Protein AF-A0AAV2MRA2-F1 (afdb_monomer_lite)

Foldseek 3Di:
DPPPPDDDPVVVVVVVVLVVLLVVLVVLLVVLVVVLVVLPDDDDDDPDDPVVSVVVSVVSNVVSVVSNVVSVVSVVVSVVVVVVCVVPVCVVVVVVVVVVVVVVVVVVVVVVVVVVVVVVVVVVVVVVVVVVCLVVVVVPDPPDDRVVVVVVDPDDPPDPDDDDDDDDDDDDDDDDDDDDDDDDDDDDDDDDDDDD

Organism: Knipowitschia caucasica (NCBI:txid637954)

InterPro domains:
  IPR009332 Mediator of RNA polymerase II transcription subunit 22 [PF06179] (20-124)
  IPR009332 Mediator of RNA polymerase II transcription subunit 22 [PTHR12434] (2-139)

Radius of gyration: 45.06 Å; chains: 1; bounding box: 67×56×132 Å

Secondary structure (DSSP, 8-state):
--------HHHHHHHHHHHHHHHHHHHHHHHHHHHHHHHTS--S--SS-HHHHHHHHHHHHHHHHHHHHHHHHHHHHHHHHHHHHHHHHSHHHHHHHHHHHHHHHHHHHHHHHHHHHHHHHHHHHHHHHHHHHHHHHGGG-TTS--HHHHTT--------------------------------------------

Structure (mmCIF, N/CA/C/O backbone):
data_AF-A0AAV2MRA2-F1
#
_entry.id   AF-A0AAV2MRA2-F1
#
loop_
_atom_site.group_PDB
_atom_site.id
_atom_site.type_symbol
_atom_site.label_atom_id
_atom_site.label_alt_id
_atom_site.label_comp_id
_atom_site.label_asym_id
_atom_site.label_entity_id
_atom_site.label_seq_id
_atom_site.pdbx_PDB_ins_code
_atom_site.Cartn_x
_atom_site.Cartn_y
_atom_site.Cartn_z
_atom_site.occupancy
_atom_site.B_iso_or_equiv
_atom_site.auth_seq_id
_atom_site.auth_comp_id
_atom_site.auth_asym_id
_atom_site.auth_atom_id
_atom_site.pdbx_PDB_model_num
ATOM 1 N N . MET A 1 1 ? 16.643 -18.402 -11.806 1.00 33.22 1 MET A N 1
ATOM 2 C CA . MET A 1 1 ? 16.754 -18.106 -10.362 1.00 33.22 1 MET A CA 1
ATOM 3 C C . MET A 1 1 ? 16.001 -16.812 -10.115 1.00 33.22 1 MET A C 1
ATOM 5 O O . MET A 1 1 ? 16.348 -15.814 -10.730 1.00 33.22 1 MET A O 1
ATOM 9 N N . ALA A 1 2 ? 14.920 -16.838 -9.337 1.00 35.00 2 ALA A N 1
ATOM 10 C CA . ALA A 1 2 ? 14.186 -15.621 -9.007 1.00 35.00 2 ALA A CA 1
ATOM 11 C C . ALA A 1 2 ? 15.052 -14.796 -8.048 1.00 35.00 2 ALA A C 1
ATOM 13 O O . ALA A 1 2 ? 15.276 -15.225 -6.918 1.00 35.00 2 ALA A O 1
ATOM 14 N N . SER A 1 3 ? 15.588 -13.660 -8.504 1.00 39.72 3 SER A N 1
ATOM 15 C CA . SER A 1 3 ? 16.261 -12.716 -7.613 1.00 39.72 3 SER A CA 1
ATOM 16 C C . SER A 1 3 ? 15.269 -12.298 -6.538 1.00 39.72 3 SER A C 1
ATOM 18 O O . SER A 1 3 ? 14.287 -11.612 -6.823 1.00 39.72 3 SER A O 1
ATOM 20 N N . GLN A 1 4 ? 15.510 -12.749 -5.309 1.00 40.34 4 GLN A N 1
ATOM 21 C CA . GLN A 1 4 ? 14.777 -12.313 -4.136 1.00 40.34 4 GLN A CA 1
ATOM 22 C C . GLN A 1 4 ? 15.066 -10.820 -3.979 1.00 40.34 4 GLN A C 1
ATOM 24 O O . GLN A 1 4 ? 16.144 -10.419 -3.544 1.00 40.34 4 GLN A O 1
ATOM 29 N N . ARG A 1 5 ? 14.142 -9.984 -4.463 1.00 59.34 5 ARG A N 1
ATOM 30 C CA . ARG A 1 5 ? 14.284 -8.530 -4.406 1.00 59.34 5 ARG A CA 1
ATOM 31 C C . ARG A 1 5 ? 14.203 -8.119 -2.942 1.00 59.34 5 ARG A C 1
ATOM 33 O O . ARG A 1 5 ? 13.125 -8.121 -2.355 1.00 59.34 5 ARG A O 1
ATOM 40 N N . VAL A 1 6 ? 15.352 -7.791 -2.360 1.00 55.06 6 VAL A N 1
ATOM 41 C CA . VAL A 1 6 ? 15.429 -7.174 -1.037 1.00 55.06 6 VAL A CA 1
ATOM 42 C C . VAL A 1 6 ? 14.738 -5.816 -1.140 1.00 55.06 6 VAL A C 1
ATOM 44 O O . VAL A 1 6 ? 15.172 -4.939 -1.888 1.00 55.06 6 VAL A O 1
ATOM 47 N N . LEU A 1 7 ? 13.607 -5.669 -0.453 1.00 61.00 7 LEU A N 1
ATOM 48 C CA . LEU A 1 7 ? 12.904 -4.396 -0.369 1.00 61.00 7 LEU A CA 1
ATOM 49 C C . LEU A 1 7 ? 13.796 -3.393 0.381 1.00 61.00 7 LEU A C 1
ATOM 51 O O . LEU A 1 7 ? 14.400 -3.757 1.388 1.00 61.00 7 LEU A O 1
ATOM 55 N N . PRO A 1 8 ? 13.871 -2.126 -0.061 1.00 70.00 8 PRO A N 1
ATOM 56 C CA . PRO A 1 8 ? 14.516 -1.073 0.713 1.00 70.00 8 PRO A CA 1
ATOM 57 C C . PRO A 1 8 ? 13.993 -1.062 2.157 1.00 70.00 8 PRO A C 1
ATOM 59 O O . PRO A 1 8 ? 12.783 -1.143 2.372 1.00 70.00 8 PRO A O 1
ATOM 62 N N . GLN A 1 9 ? 14.885 -0.918 3.139 1.00 66.31 9 GLN A N 1
ATOM 63 C CA . GLN A 1 9 ? 14.574 -1.001 4.576 1.00 66.31 9 GLN A CA 1
ATOM 64 C C . GLN A 1 9 ? 13.425 -0.069 5.018 1.00 66.31 9 GLN A C 1
ATOM 66 O O . GLN A 1 9 ? 12.643 -0.398 5.913 1.00 66.31 9 GLN A O 1
ATOM 71 N N . SER A 1 10 ? 13.264 1.078 4.350 1.00 78.19 10 SER A N 1
ATOM 72 C CA . SER A 1 10 ? 12.142 2.000 4.564 1.00 78.19 10 SER A CA 1
ATOM 73 C C . SER A 1 10 ? 10.787 1.398 4.175 1.00 78.19 10 SER A C 1
ATOM 75 O O . SER A 1 10 ? 9.800 1.604 4.880 1.00 78.19 10 SER A O 1
ATOM 77 N N . LYS A 1 11 ? 10.731 0.606 3.096 1.00 81.62 11 LYS A N 1
ATOM 78 C CA . LYS A 1 11 ? 9.520 -0.100 2.654 1.00 81.62 11 LYS A CA 1
ATOM 79 C C . LYS A 1 11 ? 9.168 -1.242 3.600 1.00 81.62 11 LYS A C 1
ATOM 81 O O . LYS A 1 11 ? 7.999 -1.433 3.912 1.00 81.62 11 LYS A O 1
ATOM 86 N N . GLU A 1 12 ? 10.163 -1.976 4.086 1.00 84.88 12 GLU A N 1
ATOM 87 C CA . GLU A 1 12 ? 9.934 -3.046 5.060 1.00 84.88 12 GLU A CA 1
ATOM 88 C C . GLU A 1 12 ? 9.387 -2.492 6.382 1.00 84.88 12 GLU A C 1
ATOM 90 O O . GLU A 1 12 ? 8.379 -2.976 6.895 1.00 84.88 12 GLU A O 1
ATOM 95 N N . THR A 1 13 ? 9.971 -1.396 6.871 1.00 88.31 13 THR A N 1
ATOM 96 C CA . THR A 1 13 ? 9.476 -0.679 8.055 1.00 88.31 13 THR A CA 1
ATOM 97 C C . THR A 1 13 ? 8.045 -0.170 7.852 1.00 88.31 13 THR A C 1
ATOM 99 O O . THR A 1 13 ? 7.216 -0.255 8.759 1.00 88.31 13 THR A O 1
ATOM 102 N N . LEU A 1 14 ? 7.710 0.331 6.658 1.00 89.94 14 LEU A N 1
ATOM 103 C CA . LEU A 1 14 ? 6.348 0.761 6.326 1.00 89.94 14 LEU A CA 1
ATOM 104 C C . LEU A 1 14 ? 5.349 -0.405 6.407 1.00 89.94 14 LEU A C 1
ATOM 106 O O . LEU A 1 14 ? 4.305 -0.280 7.047 1.00 89.94 14 LEU A O 1
ATOM 110 N N . LEU A 1 15 ? 5.694 -1.559 5.830 1.00 90.88 15 LEU A N 1
ATOM 111 C CA . LEU A 1 15 ? 4.856 -2.760 5.875 1.00 90.88 15 LEU A CA 1
ATOM 112 C C . LEU A 1 15 ? 4.684 -3.295 7.303 1.00 90.88 15 LEU A C 1
ATOM 114 O O . LEU A 1 15 ? 3.588 -3.718 7.675 1.00 90.88 15 LEU A O 1
ATOM 118 N N . GLN A 1 16 ? 5.730 -3.232 8.129 1.00 93.56 16 GLN A N 1
ATOM 119 C CA . GLN A 1 16 ? 5.631 -3.574 9.549 1.00 93.56 16 GLN A CA 1
ATOM 120 C C . GLN A 1 16 ? 4.666 -2.640 10.291 1.00 93.56 16 GLN A C 1
ATOM 122 O O . GLN A 1 16 ? 3.840 -3.115 11.072 1.00 93.56 16 GLN A O 1
ATOM 127 N N . ASN A 1 17 ? 4.704 -1.334 10.009 1.00 94.81 17 ASN A N 1
ATOM 128 C CA . ASN A 1 17 ? 3.763 -0.371 10.587 1.00 94.81 17 ASN A CA 1
ATOM 129 C C . ASN A 1 17 ? 2.317 -0.634 10.150 1.00 94.81 17 ASN A C 1
ATOM 131 O O . ASN A 1 17 ? 1.415 -0.583 10.984 1.00 94.81 17 ASN A O 1
ATOM 135 N N . TYR A 1 18 ? 2.086 -0.976 8.880 1.00 96.44 18 TYR A N 1
ATOM 136 C CA . TYR A 1 18 ? 0.765 -1.393 8.394 1.00 96.44 18 TYR A CA 1
ATOM 137 C C . TYR A 1 18 ? 0.250 -2.632 9.125 1.00 96.44 18 TYR A C 1
ATOM 139 O O . TYR A 1 18 ? -0.899 -2.662 9.561 1.00 96.44 18 TYR A O 1
ATOM 147 N N . ASN A 1 19 ? 1.110 -3.633 9.319 1.00 96.69 19 ASN A N 1
ATOM 148 C CA . ASN A 1 19 ? 0.752 -4.859 10.026 1.00 96.69 19 ASN A CA 1
ATOM 149 C C . ASN A 1 19 ? 0.438 -4.597 11.506 1.00 96.69 19 ASN A C 1
ATOM 151 O O . ASN A 1 19 ? -0.520 -5.145 12.048 1.00 96.69 19 ASN A O 1
ATOM 155 N N . LYS A 1 20 ? 1.230 -3.734 12.150 1.00 97.69 20 LYS A N 1
ATOM 156 C CA . LYS A 1 20 ? 0.994 -3.297 13.525 1.00 97.69 20 LYS A CA 1
ATOM 157 C C . LYS A 1 20 ? -0.353 -2.583 13.649 1.00 97.69 20 LYS A C 1
ATOM 159 O O . LYS A 1 20 ? -1.183 -3.009 14.440 1.00 97.69 20 LYS A O 1
ATOM 164 N N . ARG A 1 21 ? -0.600 -1.572 12.813 1.00 97.69 21 ARG A N 1
ATOM 165 C CA . ARG A 1 21 ? -1.853 -0.803 12.798 1.00 97.69 21 ARG A CA 1
ATOM 166 C C . ARG A 1 21 ? -3.078 -1.691 12.579 1.00 97.69 21 ARG A C 1
ATOM 168 O O . ARG A 1 21 ? -4.043 -1.567 13.318 1.00 97.69 21 ARG A O 1
ATOM 175 N N . LEU A 1 22 ? -3.008 -2.638 11.639 1.00 98.50 22 LEU A N 1
ATOM 176 C CA . LEU A 1 22 ? -4.065 -3.631 11.417 1.00 98.50 22 LEU A CA 1
ATOM 177 C C . LEU A 1 22 ? -4.405 -4.405 12.698 1.00 98.50 22 LEU A C 1
ATOM 179 O O . LEU A 1 22 ? -5.574 -4.546 13.049 1.00 98.50 22 LEU A O 1
ATOM 183 N N . LYS A 1 23 ? -3.381 -4.921 13.387 1.00 98.44 23 LYS A N 1
ATOM 184 C CA . LYS A 1 23 ? -3.557 -5.696 14.622 1.00 98.44 23 LYS A CA 1
ATOM 185 C C . LYS A 1 23 ? -4.131 -4.841 15.745 1.00 98.44 23 LYS A C 1
ATOM 187 O O . LYS A 1 23 ? -5.046 -5.294 16.427 1.00 98.44 23 LYS A O 1
ATOM 192 N N . ASP A 1 24 ? -3.613 -3.628 15.909 1.00 98.50 24 ASP A N 1
ATOM 193 C CA . ASP A 1 24 ? -4.044 -2.696 16.948 1.00 98.50 24 ASP A CA 1
ATOM 194 C C . ASP A 1 24 ? -5.511 -2.280 16.741 1.00 98.50 24 ASP A C 1
ATOM 196 O O . ASP A 1 24 ? -6.304 -2.344 17.681 1.00 98.50 24 ASP A O 1
ATOM 200 N N . ASP A 1 25 ? -5.907 -1.946 15.507 1.00 98.56 25 ASP A N 1
ATOM 201 C CA . ASP A 1 25 ? -7.280 -1.545 15.179 1.00 98.56 25 ASP A CA 1
ATOM 202 C C . ASP A 1 25 ? -8.273 -2.713 15.330 1.00 98.56 25 ASP A C 1
ATOM 204 O O . ASP A 1 25 ? -9.331 -2.542 15.935 1.00 98.56 25 ASP A O 1
ATOM 208 N N . ILE 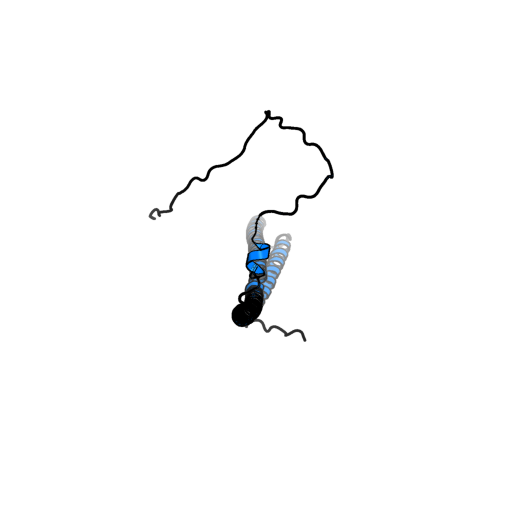A 1 26 ? -7.932 -3.925 14.864 1.00 98.56 26 ILE A N 1
ATOM 209 C CA . ILE A 1 26 ? -8.784 -5.119 15.048 1.00 98.56 26 ILE A CA 1
ATOM 210 C C . ILE A 1 26 ? -8.955 -5.444 16.533 1.00 98.56 26 ILE A C 1
ATOM 212 O O . ILE A 1 26 ? -10.070 -5.711 16.986 1.00 98.56 26 ILE A O 1
ATOM 216 N N . LYS A 1 27 ? -7.859 -5.415 17.301 1.00 98.56 27 LYS A N 1
ATOM 217 C CA . LYS A 1 27 ? -7.905 -5.645 18.746 1.00 98.56 27 LYS A CA 1
ATOM 218 C C . LYS A 1 27 ? -8.780 -4.597 19.428 1.00 98.56 27 LYS A C 1
ATOM 220 O O . LYS A 1 27 ? -9.625 -4.959 20.237 1.00 98.56 27 LYS A O 1
ATOM 225 N N . SER A 1 28 ? -8.640 -3.324 19.056 1.00 98.50 28 SER A N 1
ATOM 226 C CA . SER A 1 28 ? -9.468 -2.243 19.591 1.00 98.50 28 SER A CA 1
ATOM 227 C C . SER A 1 28 ? -10.957 -2.472 19.323 1.00 98.50 28 SER A C 1
ATOM 229 O O . SER A 1 28 ? -11.767 -2.299 20.232 1.00 98.50 28 SER A O 1
ATOM 231 N N . ILE A 1 29 ? -11.329 -2.913 18.117 1.00 98.75 29 ILE A N 1
ATOM 232 C CA . ILE A 1 29 ? -12.725 -3.238 17.784 1.00 98.75 29 ILE A CA 1
ATOM 233 C C . ILE A 1 29 ? -13.245 -4.369 18.677 1.00 98.75 29 ILE A C 1
ATOM 235 O O . ILE A 1 29 ? -14.318 -4.238 19.267 1.00 98.75 29 ILE A O 1
ATOM 239 N N . LEU A 1 30 ? -12.481 -5.457 18.804 1.00 98.62 30 LEU A N 1
ATOM 240 C CA . LEU A 1 30 ? -12.875 -6.621 19.598 1.00 98.62 30 LEU A CA 1
ATOM 241 C C . LEU A 1 30 ? -13.005 -6.285 21.087 1.00 98.62 30 LEU A C 1
ATOM 243 O O . LEU A 1 30 ? -14.000 -6.659 21.708 1.00 98.62 30 LEU A O 1
ATOM 247 N N . ASP A 1 31 ? -12.034 -5.566 21.648 1.00 98.56 31 ASP A N 1
ATOM 248 C CA . ASP A 1 31 ? -12.019 -5.195 23.062 1.00 98.56 31 ASP A CA 1
ATOM 249 C C . ASP A 1 31 ? -13.196 -4.254 23.379 1.00 98.56 31 ASP A C 1
ATOM 251 O O . ASP A 1 31 ? -13.955 -4.511 24.312 1.00 98.56 31 ASP A O 1
ATOM 255 N N . ASN A 1 32 ? -13.431 -3.215 22.565 1.00 98.50 32 ASN A N 1
ATOM 256 C CA . ASN A 1 32 ? -14.566 -2.306 22.772 1.00 98.50 32 ASN A CA 1
ATOM 257 C C . ASN A 1 32 ? -15.915 -3.020 22.616 1.00 98.50 32 ASN A C 1
ATOM 259 O O . ASN A 1 32 ? -16.817 -2.779 23.416 1.00 98.50 32 ASN A O 1
ATOM 263 N N . PHE A 1 33 ? -16.058 -3.912 21.631 1.00 98.56 33 PHE A N 1
ATOM 264 C CA . PHE A 1 33 ? -17.293 -4.675 21.446 1.00 98.56 33 PHE A CA 1
ATOM 265 C C . PHE A 1 33 ? -17.558 -5.620 22.621 1.00 98.56 33 PHE A C 1
ATOM 267 O O . PHE A 1 33 ? -18.664 -5.652 23.152 1.00 98.56 33 PHE A O 1
ATOM 274 N N . THR A 1 34 ? -16.530 -6.342 23.071 1.00 98.00 34 THR A N 1
ATOM 275 C CA . THR A 1 34 ? -16.617 -7.241 24.232 1.00 98.00 34 THR A CA 1
ATOM 276 C C . THR A 1 34 ? -17.110 -6.497 25.463 1.00 98.00 34 THR A C 1
ATOM 278 O O . THR A 1 34 ? -17.938 -6.999 26.219 1.00 98.00 34 THR A O 1
ATOM 281 N N . GLU A 1 35 ? -16.619 -5.283 25.662 1.00 97.06 35 GLU A N 1
ATOM 282 C CA . GLU A 1 35 ? -16.996 -4.483 26.809 1.00 97.06 35 GLU A CA 1
ATOM 283 C C . GLU A 1 35 ? -18.405 -3.894 26.693 1.00 97.06 35 GLU A C 1
ATOM 285 O O . GLU A 1 35 ? -19.113 -3.895 27.690 1.00 97.06 35 GLU A O 1
ATOM 290 N N . ILE A 1 36 ? -18.873 -3.508 25.497 1.00 96.94 36 ILE A N 1
ATOM 291 C CA . ILE A 1 36 ? -20.290 -3.140 25.289 1.00 96.94 36 ILE A CA 1
ATOM 292 C C . ILE A 1 36 ? -21.212 -4.278 25.746 1.00 96.94 36 ILE A C 1
ATOM 294 O O . ILE A 1 36 ? -22.206 -4.036 26.428 1.00 96.94 36 ILE A O 1
ATOM 298 N N . ILE A 1 37 ? -20.869 -5.528 25.415 1.00 96.06 37 ILE A N 1
ATOM 299 C CA . ILE A 1 37 ? -21.642 -6.701 25.847 1.00 96.06 37 ILE A CA 1
ATOM 300 C C . ILE A 1 37 ? -21.607 -6.870 27.372 1.00 96.06 37 ILE A C 1
ATOM 302 O O . ILE A 1 37 ? -22.626 -7.225 27.964 1.00 96.06 37 ILE A O 1
ATOM 306 N N . LYS A 1 38 ? -20.467 -6.598 28.020 1.00 93.38 38 LYS A N 1
ATOM 307 C CA . LYS A 1 38 ? -20.361 -6.636 29.487 1.00 93.38 38 LYS A CA 1
ATOM 308 C C . LYS A 1 38 ? -21.225 -5.560 30.140 1.00 93.38 38 LYS A C 1
ATOM 310 O O . LYS A 1 38 ? -21.984 -5.895 31.038 1.00 93.38 38 LYS A O 1
ATOM 315 N N . THR A 1 39 ? -21.162 -4.317 29.666 1.00 91.06 39 THR A N 1
ATOM 316 C CA . THR A 1 39 ? -21.961 -3.198 30.194 1.00 91.06 39 THR A CA 1
ATOM 317 C C . THR A 1 39 ? -23.461 -3.410 29.960 1.00 91.06 39 THR A C 1
ATOM 319 O O . THR A 1 39 ? -24.284 -2.971 30.750 1.00 91.06 39 THR A O 1
ATOM 322 N N . ALA A 1 40 ? -23.854 -4.128 28.902 1.00 89.88 40 ALA A N 1
ATOM 323 C CA . ALA A 1 40 ? -25.261 -4.453 28.646 1.00 89.88 40 ALA A CA 1
ATOM 324 C C . ALA A 1 40 ? -25.843 -5.485 29.628 1.00 89.88 40 ALA A C 1
ATOM 326 O O . ALA A 1 40 ? -27.062 -5.671 29.689 1.00 89.88 40 ALA A O 1
ATOM 327 N N . LYS A 1 41 ? -24.991 -6.185 30.384 1.00 88.00 41 LYS A N 1
ATOM 328 C CA . LYS A 1 41 ? -25.421 -7.176 31.360 1.00 88.00 41 LYS A CA 1
ATOM 329 C C . LYS A 1 41 ? -25.911 -6.468 32.622 1.00 88.00 41 LYS A C 1
ATOM 331 O O . LYS A 1 41 ? -25.170 -5.765 33.293 1.00 88.00 41 LYS A O 1
ATOM 336 N N . ILE A 1 42 ? -27.171 -6.707 32.964 1.00 77.44 42 ILE A N 1
ATOM 337 C CA . ILE A 1 42 ? -27.787 -6.142 34.162 1.00 77.44 42 ILE A CA 1
ATOM 338 C C . ILE A 1 42 ? -27.306 -6.923 35.388 1.00 77.44 42 ILE A C 1
ATOM 340 O O . ILE A 1 42 ? -27.663 -8.090 35.554 1.00 77.44 42 ILE A O 1
ATOM 344 N N . GLU A 1 43 ? -26.534 -6.276 36.257 1.00 76.88 43 GLU A N 1
ATOM 345 C CA . GLU A 1 43 ? -26.153 -6.821 37.564 1.00 76.88 43 GLU A CA 1
ATOM 346 C C . GLU A 1 43 ? -27.041 -6.240 38.676 1.00 76.88 43 GLU A C 1
ATOM 348 O O . GLU A 1 43 ? -27.558 -5.124 38.576 1.00 76.88 43 GLU A O 1
ATOM 353 N N . GLU A 1 44 ? -27.317 -7.050 39.701 1.00 66.62 44 GLU A N 1
ATOM 354 C CA . GLU A 1 44 ? -28.337 -6.744 40.714 1.00 66.62 44 GLU A CA 1
ATOM 355 C C . GLU A 1 44 ? -27.780 -5.949 41.905 1.00 66.62 44 GLU A C 1
ATOM 357 O O . GLU A 1 44 ? -28.540 -5.274 42.595 1.00 66.62 44 GLU A O 1
ATOM 362 N N . GLU A 1 45 ? -26.455 -5.947 42.086 1.00 66.00 45 GLU A N 1
ATOM 363 C CA . GLU A 1 45 ? -25.775 -5.298 43.205 1.00 66.00 45 GLU A CA 1
ATOM 364 C C . GLU A 1 45 ? -24.703 -4.324 42.700 1.00 66.00 45 GLU A C 1
ATOM 366 O O . GLU A 1 45 ? -23.605 -4.713 42.306 1.00 66.00 45 GLU A O 1
ATOM 371 N N . THR A 1 46 ? -25.037 -3.032 42.695 1.00 79.62 46 THR A N 1
ATOM 372 C CA . THR A 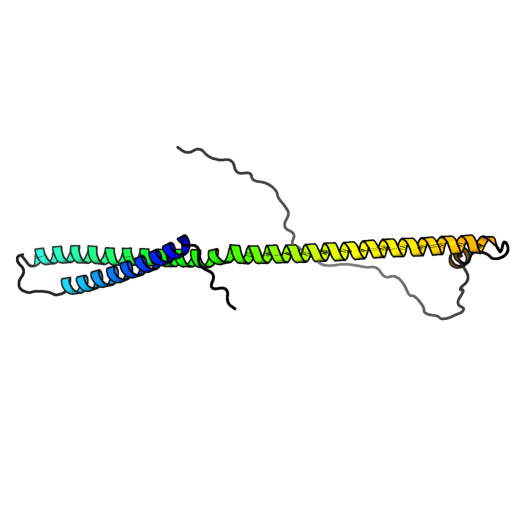1 46 ? -24.107 -1.940 42.381 1.00 79.62 46 THR A CA 1
ATOM 373 C C . THR A 1 46 ? -24.055 -0.942 43.536 1.00 79.62 46 THR A C 1
ATOM 375 O O . THR A 1 46 ? -24.990 -0.818 44.325 1.00 79.62 46 THR A O 1
ATOM 378 N N . GLN A 1 47 ? -22.943 -0.210 43.659 1.00 82.38 47 GLN A N 1
ATOM 379 C CA . GLN A 1 47 ? -22.751 0.776 44.736 1.00 82.38 47 GLN A CA 1
ATOM 380 C C . GLN A 1 47 ? -23.625 2.037 44.582 1.00 82.38 47 GLN A C 1
ATOM 382 O O . GLN A 1 47 ? -23.645 2.885 45.474 1.00 82.38 47 GLN A O 1
ATOM 387 N N . VAL A 1 48 ? -24.325 2.186 43.453 1.00 88.00 48 VAL A N 1
ATOM 388 C CA . VAL A 1 48 ? -25.110 3.373 43.091 1.00 88.00 48 VAL A CA 1
ATOM 389 C C . VAL A 1 48 ? -26.546 3.004 42.735 1.00 88.00 48 VAL A C 1
ATOM 391 O O . VAL A 1 48 ? -26.870 1.853 42.457 1.00 88.00 48 VAL A O 1
ATOM 394 N N . SER A 1 49 ? -27.431 4.004 42.718 1.00 90.75 49 SER A N 1
ATOM 395 C CA . SER A 1 49 ? -28.823 3.789 42.318 1.00 90.75 49 SER A CA 1
ATOM 396 C C . SER A 1 49 ? -28.935 3.327 40.857 1.00 90.75 49 SER A C 1
ATOM 398 O O . SER A 1 49 ? -28.153 3.744 40.001 1.00 90.75 49 SER A O 1
ATOM 400 N N . ARG A 1 50 ? -29.958 2.517 40.554 1.00 88.00 50 ARG A N 1
ATOM 401 C CA . ARG A 1 50 ? -30.258 2.019 39.197 1.00 88.00 50 ARG A CA 1
ATOM 402 C C . ARG A 1 50 ? -30.290 3.121 38.119 1.00 88.00 50 ARG A C 1
ATOM 404 O O . ARG A 1 50 ? -29.651 2.917 37.090 1.00 88.00 50 ARG A O 1
ATOM 411 N N . PRO A 1 51 ? -30.967 4.273 38.316 1.00 90.94 51 PRO A N 1
ATOM 412 C CA . PRO A 1 51 ? -30.945 5.358 37.331 1.00 90.94 51 PRO A CA 1
ATOM 413 C C . PRO A 1 51 ? -29.542 5.919 37.078 1.00 90.94 51 PRO A C 1
ATOM 415 O O . PRO A 1 51 ? -29.188 6.192 35.937 1.00 90.94 51 PRO A O 1
ATOM 418 N N . THR A 1 52 ? -28.729 6.061 38.129 1.00 92.25 52 THR A N 1
ATOM 419 C CA . THR A 1 52 ? -27.349 6.553 38.007 1.00 92.25 52 THR A CA 1
ATOM 420 C C . THR A 1 52 ? -26.470 5.567 37.242 1.00 92.25 52 THR A C 1
ATOM 422 O O . THR A 1 52 ? -25.705 5.988 36.379 1.00 92.25 52 THR A O 1
ATOM 425 N N . GLN A 1 53 ? -26.608 4.267 37.523 1.00 91.25 53 GLN A N 1
ATOM 426 C CA . GLN A 1 53 ? -25.876 3.223 36.806 1.00 91.25 53 GLN A CA 1
ATOM 427 C C . GLN A 1 53 ? -26.232 3.220 35.315 1.00 91.25 53 GLN A C 1
ATOM 429 O O . GLN A 1 53 ? -25.341 3.235 34.477 1.00 91.25 53 GLN A O 1
ATOM 434 N N . ALA A 1 54 ? -27.527 3.284 34.984 1.00 89.69 54 ALA A N 1
ATOM 435 C CA . ALA A 1 54 ? -27.988 3.268 33.596 1.00 89.69 54 ALA A CA 1
ATOM 436 C C . ALA A 1 54 ? -27.428 4.439 32.771 1.00 89.69 54 ALA A C 1
ATOM 438 O O . ALA A 1 54 ? -27.077 4.269 31.605 1.00 89.69 54 ALA A O 1
ATOM 439 N N . GLU A 1 55 ? -27.317 5.620 33.379 1.00 94.00 55 GLU A N 1
ATOM 440 C CA . GLU A 1 55 ? -26.737 6.795 32.730 1.00 94.00 55 GLU A CA 1
ATOM 441 C C . GLU A 1 55 ? -25.222 6.627 32.499 1.00 94.00 55 GLU A C 1
ATOM 443 O O . GLU A 1 55 ? -24.715 6.940 31.420 1.00 94.00 55 GLU A O 1
ATOM 448 N N . GLN A 1 56 ? -24.492 6.083 33.481 1.00 92.81 56 GLN A N 1
ATOM 449 C CA . GLN A 1 56 ? -23.066 5.768 33.338 1.00 92.81 56 GLN A CA 1
ATOM 450 C C . GLN A 1 56 ? -22.826 4.743 32.221 1.00 92.81 56 GLN A C 1
ATOM 452 O O . GLN A 1 56 ? -21.990 4.972 31.344 1.00 92.81 56 GLN A O 1
ATOM 457 N N . ASP A 1 57 ? -23.594 3.654 32.228 1.00 92.88 57 ASP A N 1
ATOM 458 C CA . ASP A 1 57 ? -23.534 2.584 31.234 1.00 92.88 57 ASP A CA 1
ATOM 459 C C . ASP A 1 57 ? -23.812 3.127 29.825 1.00 92.88 57 ASP A C 1
ATOM 461 O O . ASP A 1 57 ? -23.116 2.781 28.868 1.00 92.88 57 ASP A O 1
ATOM 465 N N . HIS A 1 58 ? -24.782 4.038 29.695 1.00 94.25 58 HIS A N 1
ATOM 466 C CA . HIS A 1 58 ? -25.109 4.699 28.435 1.00 94.25 58 HIS A CA 1
ATOM 467 C C . HIS A 1 58 ? -23.923 5.503 27.881 1.00 94.25 58 HIS A C 1
ATOM 469 O O . HIS A 1 58 ? -23.560 5.333 26.712 1.00 94.25 58 HIS A O 1
ATOM 475 N N . TYR A 1 59 ? -23.273 6.342 28.697 1.00 96.69 59 TYR A N 1
ATOM 476 C CA . TYR A 1 59 ? -22.091 7.091 28.250 1.00 96.69 59 TYR A CA 1
ATOM 477 C C . TYR A 1 59 ? -20.920 6.174 27.900 1.00 96.69 59 TYR A C 1
ATOM 479 O O . TYR A 1 59 ? -20.237 6.398 26.898 1.00 96.69 59 TYR A O 1
ATOM 487 N N . GLU A 1 60 ? -20.698 5.128 28.690 1.00 95.94 60 GLU A N 1
ATOM 488 C CA . GLU A 1 60 ? -19.638 4.162 28.436 1.00 95.94 60 GLU A CA 1
ATOM 489 C C . GLU A 1 60 ? -19.850 3.426 27.103 1.00 95.94 60 GLU A C 1
ATOM 491 O O . GLU A 1 60 ? -18.929 3.354 26.282 1.00 95.94 60 GLU A O 1
ATOM 496 N N . MET A 1 61 ? -21.070 2.949 26.836 1.00 97.62 61 MET A N 1
ATOM 497 C CA . MET A 1 61 ? -21.420 2.311 25.564 1.00 97.62 61 MET A CA 1
ATOM 498 C C . MET A 1 61 ? -21.200 3.245 24.371 1.00 97.62 61 MET A C 1
ATOM 500 O O . MET A 1 61 ? -20.646 2.810 23.359 1.00 97.62 61 MET A O 1
ATOM 504 N N . HIS A 1 62 ? -21.568 4.527 24.484 1.00 97.88 62 HIS A N 1
ATOM 505 C CA . HIS A 1 62 ? -21.343 5.516 23.420 1.00 97.88 62 HIS A CA 1
ATOM 506 C C . HIS A 1 62 ? -19.862 5.715 23.110 1.00 97.88 62 HIS A C 1
ATOM 508 O O . HIS A 1 62 ? -19.467 5.692 21.943 1.00 97.88 62 HIS A O 1
ATOM 514 N N . VAL A 1 63 ? -19.022 5.864 24.137 1.00 98.38 63 VAL A N 1
ATOM 515 C CA . VAL A 1 63 ? -17.569 6.014 23.949 1.00 98.38 63 VAL A CA 1
ATOM 516 C C . VAL A 1 63 ? -16.978 4.770 23.284 1.00 98.38 63 VAL A C 1
ATOM 518 O O . VAL A 1 63 ? -16.182 4.881 22.348 1.00 98.38 63 VAL A O 1
ATOM 521 N N . ARG A 1 64 ? -17.393 3.575 23.716 1.00 98.19 64 ARG A N 1
ATOM 522 C CA . ARG A 1 64 ? -16.933 2.307 23.130 1.00 98.19 64 ARG A CA 1
ATOM 523 C C . ARG A 1 64 ? -17.367 2.167 21.670 1.00 98.19 64 ARG A C 1
ATOM 525 O O . ARG A 1 64 ? -16.546 1.797 20.831 1.00 98.19 64 ARG A O 1
ATOM 532 N N . ALA A 1 65 ? -18.606 2.528 21.338 1.00 98.50 65 ALA A N 1
ATOM 533 C CA . ALA A 1 65 ? -19.096 2.535 19.960 1.00 98.50 65 ALA A CA 1
ATOM 534 C C . ALA A 1 65 ? -18.309 3.519 19.076 1.00 98.50 65 ALA A C 1
ATOM 536 O O . ALA A 1 65 ? -17.884 3.159 17.976 1.00 98.50 65 ALA A O 1
ATOM 537 N N . ALA A 1 66 ? -18.029 4.727 19.573 1.00 98.56 66 ALA A N 1
ATOM 538 C CA . ALA A 1 66 ? -17.215 5.710 18.859 1.00 98.56 66 ALA A CA 1
ATOM 539 C C . ALA A 1 66 ? -15.785 5.201 18.593 1.00 98.56 66 ALA A C 1
ATOM 541 O O . ALA A 1 66 ? -15.252 5.385 17.496 1.00 98.56 66 ALA A O 1
ATOM 542 N N . ASN A 1 67 ? -15.174 4.503 19.555 1.00 98.56 67 ASN A N 1
ATOM 543 C CA . ASN A 1 67 ? -13.852 3.896 19.375 1.00 98.56 67 ASN A CA 1
ATOM 544 C C . ASN A 1 67 ? -13.843 2.811 18.287 1.00 98.56 67 ASN A C 1
ATOM 546 O O . ASN A 1 67 ? -12.886 2.748 17.513 1.00 98.56 67 ASN A O 1
ATOM 550 N N . ILE A 1 68 ? -14.905 2.000 18.190 1.00 98.69 68 ILE A N 1
ATOM 551 C CA . ILE A 1 68 ? -15.069 1.001 17.119 1.00 98.69 68 ILE A CA 1
ATOM 552 C C . ILE A 1 68 ? -15.116 1.689 15.752 1.00 98.69 68 ILE A C 1
ATOM 554 O O . ILE A 1 68 ? -14.385 1.292 14.843 1.00 98.69 68 ILE A O 1
ATOM 558 N N . VAL A 1 69 ? -15.926 2.744 15.608 1.00 98.69 69 VAL A N 1
ATOM 559 C CA . VAL A 1 69 ? -16.029 3.506 14.350 1.00 98.69 69 VAL A CA 1
ATOM 560 C C . VAL A 1 69 ? -14.675 4.104 13.969 1.00 98.69 69 VAL A C 1
ATOM 562 O O . VAL A 1 69 ? -14.231 3.945 12.833 1.00 98.69 69 VAL A O 1
ATOM 565 N N . ARG A 1 70 ? -13.961 4.702 14.931 1.00 98.50 70 ARG A N 1
ATOM 566 C CA . ARG A 1 70 ? -12.628 5.281 14.709 1.00 98.50 70 ARG A CA 1
ATOM 567 C C . ARG A 1 70 ? -11.610 4.245 14.222 1.00 98.50 70 ARG A C 1
ATOM 569 O O . ARG A 1 70 ? -10.843 4.527 13.301 1.00 98.50 70 ARG A O 1
ATOM 576 N N . ALA A 1 71 ? -11.592 3.057 14.825 1.00 98.69 71 ALA A N 1
ATOM 577 C CA . ALA A 1 71 ? -10.738 1.958 14.377 1.00 98.69 71 ALA A CA 1
ATOM 578 C C . ALA A 1 71 ? -11.132 1.487 12.964 1.00 98.69 71 ALA A C 1
ATOM 580 O O . ALA A 1 71 ? -10.264 1.273 12.120 1.00 98.69 71 ALA A O 1
ATOM 581 N N . GLY A 1 72 ? -12.432 1.419 12.660 1.00 98.56 72 GLY A N 1
ATOM 582 C CA . GLY A 1 72 ? -12.940 1.119 11.318 1.00 98.56 72 GLY A CA 1
ATOM 583 C C . GLY A 1 72 ? -12.464 2.117 10.255 1.00 98.56 72 GLY A C 1
ATOM 584 O O . GLY A 1 72 ? -11.951 1.713 9.211 1.00 98.56 72 GLY A O 1
ATOM 585 N N . GLU A 1 73 ? -12.544 3.418 10.530 1.00 98.38 73 GLU A N 1
ATOM 586 C CA . GLU A 1 73 ? -12.013 4.456 9.636 1.00 98.38 73 GLU A CA 1
ATOM 587 C C . GLU A 1 73 ? -10.496 4.336 9.442 1.00 98.38 73 GLU A C 1
ATOM 589 O O . GLU A 1 73 ? -9.984 4.510 8.329 1.00 98.38 73 GLU A O 1
ATOM 594 N N . SER A 1 74 ? -9.759 4.024 10.514 1.00 98.38 74 SER A N 1
ATOM 595 C CA . SER A 1 74 ? -8.326 3.749 10.425 1.00 98.38 74 SER A CA 1
ATOM 596 C C . SER A 1 74 ? -8.053 2.561 9.498 1.00 98.38 74 SER A C 1
ATOM 598 O O . SER A 1 74 ? -7.195 2.674 8.621 1.00 98.38 74 SER A O 1
ATOM 600 N N . LEU A 1 75 ? -8.819 1.472 9.581 1.00 98.44 75 LEU A N 1
ATOM 601 C CA . LEU A 1 75 ? -8.685 0.343 8.657 1.00 98.44 75 LEU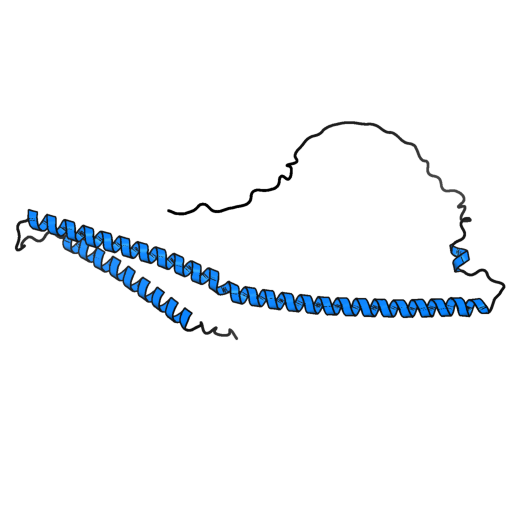 A CA 1
ATOM 602 C C . LEU A 1 75 ? -8.990 0.739 7.203 1.00 98.44 75 LEU A C 1
ATOM 604 O O . LEU A 1 75 ? -8.257 0.340 6.299 1.00 98.44 75 LEU A O 1
ATOM 608 N N . MET A 1 76 ? -10.005 1.573 6.952 1.00 98.12 76 MET A N 1
ATOM 609 C CA . MET A 1 76 ? -10.304 2.059 5.594 1.00 98.12 76 MET A CA 1
ATOM 610 C C . MET A 1 76 ? -9.141 2.867 5.003 1.00 98.12 76 MET A C 1
ATOM 612 O O . MET A 1 76 ? -8.759 2.656 3.849 1.00 98.12 76 MET A O 1
ATOM 616 N N . LYS A 1 77 ? -8.530 3.748 5.804 1.00 97.31 77 LYS A N 1
ATOM 617 C CA . LYS A 1 77 ? -7.321 4.487 5.407 1.00 97.31 77 LYS A CA 1
ATOM 618 C C . LYS A 1 77 ? -6.157 3.533 5.121 1.00 97.31 77 LYS A C 1
ATOM 620 O O . LYS A 1 77 ? -5.507 3.677 4.096 1.00 97.31 77 LYS A O 1
ATOM 625 N N . LEU A 1 78 ? -5.947 2.515 5.961 1.00 97.38 78 LEU A N 1
ATOM 626 C CA . LEU A 1 78 ? -4.902 1.505 5.754 1.00 97.38 78 LEU A CA 1
ATOM 627 C C . LEU A 1 78 ? -5.068 0.757 4.419 1.00 97.38 78 LEU A C 1
ATOM 629 O O . LEU A 1 78 ? -4.090 0.525 3.714 1.00 97.38 78 LEU A O 1
ATOM 633 N N . VAL A 1 79 ? -6.301 0.404 4.044 1.00 96.06 79 VAL A N 1
ATOM 634 C CA . VAL A 1 79 ? -6.590 -0.219 2.742 1.00 96.06 79 VAL A CA 1
ATOM 635 C C . VAL A 1 79 ? -6.237 0.720 1.586 1.00 96.06 79 VAL A C 1
ATOM 637 O O . VAL A 1 79 ? -5.686 0.271 0.580 1.00 96.06 79 VAL A O 1
ATOM 640 N N . SER A 1 80 ? -6.532 2.015 1.714 1.00 94.81 80 SER A N 1
ATOM 641 C CA . SER A 1 80 ? -6.142 3.017 0.715 1.00 94.81 80 SER A CA 1
ATOM 642 C C . SER A 1 80 ? -4.620 3.121 0.583 1.00 94.81 80 SER A C 1
ATOM 644 O O . SER A 1 80 ? -4.099 3.088 -0.533 1.00 94.81 80 SER A O 1
ATOM 646 N N . ASP A 1 81 ? -3.909 3.165 1.711 1.00 91.94 81 ASP A N 1
ATOM 647 C CA . ASP A 1 81 ? -2.445 3.223 1.758 1.00 91.94 81 ASP A CA 1
ATOM 648 C C . ASP A 1 81 ? -1.817 1.991 1.075 1.00 91.94 81 ASP A C 1
ATOM 650 O O . ASP A 1 81 ? -0.889 2.114 0.275 1.00 91.94 81 ASP A O 1
ATOM 654 N N . LEU A 1 82 ? -2.372 0.794 1.309 1.00 92.88 82 LEU A N 1
ATOM 655 C CA . LEU A 1 82 ? -1.941 -0.448 0.656 1.00 92.88 82 LEU A CA 1
ATOM 656 C C . LEU A 1 82 ? -2.160 -0.425 -0.860 1.00 92.88 82 LEU A C 1
ATOM 658 O O . LEU A 1 82 ? -1.281 -0.847 -1.611 1.00 9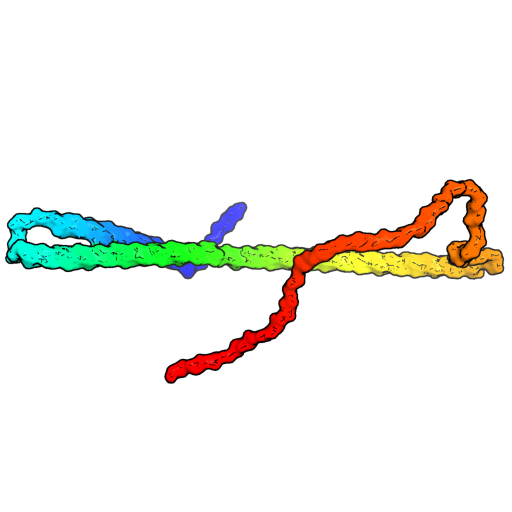2.88 82 LEU A O 1
ATOM 662 N N . LYS A 1 83 ? -3.307 0.081 -1.327 1.00 90.62 83 LYS A N 1
ATOM 663 C CA . LYS A 1 83 ? -3.566 0.242 -2.767 1.00 90.62 83 LYS A CA 1
ATOM 664 C C . LYS A 1 83 ? -2.540 1.174 -3.400 1.00 90.62 83 LYS A C 1
ATOM 666 O O . LYS A 1 83 ? -1.978 0.836 -4.437 1.00 90.62 83 LYS A O 1
ATOM 671 N N . GLN A 1 84 ? -2.262 2.310 -2.762 1.00 87.69 84 GLN A N 1
ATOM 672 C CA . GLN A 1 84 ? -1.259 3.255 -3.246 1.00 87.69 84 GLN A CA 1
ATOM 673 C C . GLN A 1 84 ? 0.143 2.633 -3.256 1.00 87.69 84 GLN A C 1
ATOM 675 O O . GLN A 1 84 ? 0.865 2.783 -4.241 1.00 87.69 84 GLN A O 1
ATOM 680 N N . PHE A 1 85 ? 0.506 1.883 -2.211 1.00 86.06 85 PHE A N 1
ATOM 681 C CA . PHE A 1 85 ? 1.771 1.152 -2.155 1.00 86.06 85 PHE A CA 1
ATOM 682 C C . PHE A 1 85 ? 1.911 0.165 -3.319 1.00 86.06 85 PHE A C 1
ATOM 684 O O . PHE A 1 85 ? 2.961 0.149 -3.952 1.00 86.06 85 PHE A O 1
ATOM 691 N N . LEU A 1 86 ? 0.872 -0.623 -3.621 1.00 82.81 86 LEU A N 1
ATOM 692 C CA . LEU A 1 86 ? 0.893 -1.621 -4.697 1.00 82.81 86 LEU A CA 1
ATOM 693 C C . LEU A 1 86 ? 0.921 -0.988 -6.091 1.00 82.81 86 LEU A C 1
ATOM 695 O O . LEU A 1 86 ? 1.724 -1.402 -6.920 1.00 82.81 86 LEU A O 1
ATOM 699 N N . ILE A 1 87 ? 0.095 0.033 -6.334 1.00 79.19 87 ILE A N 1
ATOM 700 C CA . ILE A 1 87 ? 0.045 0.732 -7.626 1.00 79.19 87 ILE A CA 1
ATOM 701 C C . ILE A 1 87 ? 1.391 1.397 -7.929 1.00 79.19 87 ILE A C 1
ATOM 703 O O . ILE A 1 87 ? 1.877 1.328 -9.053 1.00 79.19 87 ILE A O 1
ATOM 707 N N . LEU A 1 88 ? 2.012 2.033 -6.932 1.00 73.62 88 LEU A N 1
ATOM 708 C CA . LEU A 1 88 ? 3.236 2.799 -7.152 1.00 73.62 88 LEU A CA 1
ATOM 709 C C . LEU A 1 88 ? 4.515 1.953 -7.154 1.00 73.62 88 LEU A C 1
ATOM 711 O O . LEU A 1 88 ? 5.538 2.418 -7.657 1.00 73.62 88 LEU A O 1
ATOM 715 N N . ASN A 1 89 ? 4.501 0.737 -6.596 1.00 70.44 89 ASN A N 1
ATOM 716 C CA . ASN A 1 89 ? 5.729 -0.052 -6.452 1.00 70.44 89 ASN A CA 1
ATOM 717 C C . ASN A 1 89 ? 6.318 -0.505 -7.792 1.00 70.44 89 ASN A C 1
ATOM 719 O O . ASN A 1 89 ? 7.540 -0.600 -7.893 1.00 70.44 89 ASN A O 1
ATOM 723 N N . ASP A 1 90 ? 5.470 -0.755 -8.791 1.00 75.00 90 ASP A N 1
ATOM 724 C CA . ASP A 1 90 ? 5.900 -1.319 -10.073 1.00 75.00 90 ASP A CA 1
ATOM 725 C C . ASP A 1 90 ? 6.305 -0.267 -11.111 1.00 75.00 90 ASP A C 1
ATOM 727 O O . ASP A 1 90 ? 7.029 -0.603 -12.048 1.00 75.00 90 ASP A O 1
ATOM 731 N N . PHE A 1 91 ? 5.942 1.012 -10.944 1.00 81.31 91 PHE A N 1
ATOM 732 C CA . PHE A 1 91 ? 6.293 2.040 -11.934 1.00 81.31 91 PHE A CA 1
ATOM 733 C C . PHE A 1 91 ? 7.798 2.184 -12.179 1.00 81.31 91 PHE A C 1
ATOM 735 O O . PHE A 1 91 ? 8.165 2.235 -13.349 1.00 81.31 91 PHE A O 1
ATOM 742 N N . PRO A 1 92 ? 8.688 2.208 -11.164 1.00 82.56 92 PRO A N 1
ATOM 743 C CA . PRO A 1 92 ? 10.123 2.312 -11.421 1.00 82.56 92 PRO A CA 1
ATOM 744 C C . PRO A 1 92 ? 10.656 1.139 -12.250 1.00 82.56 92 PRO A C 1
ATOM 746 O O . PRO A 1 92 ? 11.315 1.356 -13.255 1.00 82.56 92 PRO A O 1
ATOM 749 N N . SER A 1 93 ? 10.293 -0.102 -11.900 1.00 82.00 93 SER A N 1
ATOM 750 C CA . SER A 1 93 ? 10.762 -1.287 -12.631 1.00 82.00 93 SER A CA 1
ATOM 751 C C . SER A 1 93 ? 10.197 -1.360 -14.050 1.00 82.00 93 SER A C 1
ATOM 753 O O . SER A 1 93 ? 10.895 -1.800 -14.961 1.00 82.00 93 SER A O 1
ATOM 755 N N . VAL A 1 94 ? 8.936 -0.967 -14.240 1.00 86.62 94 VAL A N 1
ATOM 756 C CA . VAL A 1 94 ? 8.317 -0.882 -15.567 1.00 86.62 94 VAL A CA 1
ATOM 757 C C . VAL A 1 94 ? 8.987 0.218 -16.389 1.00 86.62 94 VAL A C 1
ATOM 759 O O . VAL A 1 94 ? 9.291 0.004 -17.558 1.00 86.62 94 VAL A O 1
ATOM 762 N N . ASN A 1 95 ? 9.283 1.367 -15.783 1.00 91.44 95 ASN A N 1
ATOM 763 C CA . ASN A 1 95 ? 9.954 2.477 -16.450 1.00 91.44 95 ASN A CA 1
ATOM 764 C C . ASN A 1 95 ? 11.398 2.126 -16.845 1.00 91.44 95 ASN A C 1
ATOM 766 O O . ASN A 1 95 ? 11.831 2.469 -17.944 1.00 91.44 95 ASN A O 1
ATOM 770 N N . ASP A 1 96 ? 12.115 1.383 -16.000 1.00 92.19 96 ASP A N 1
ATOM 771 C CA . ASP A 1 96 ? 13.445 0.852 -16.313 1.00 92.19 96 ASP A CA 1
ATOM 772 C C . ASP A 1 96 ? 13.379 -0.131 -17.492 1.00 92.19 96 ASP A C 1
ATOM 774 O O . ASP A 1 96 ? 14.183 -0.044 -18.420 1.00 92.19 96 ASP A O 1
ATOM 778 N N . ALA A 1 97 ? 12.385 -1.028 -17.509 1.00 93.19 97 ALA A N 1
ATOM 779 C CA . ALA A 1 97 ? 12.177 -1.966 -18.612 1.00 93.19 97 ALA A CA 1
ATOM 780 C C . ALA A 1 97 ? 11.844 -1.247 -19.933 1.00 93.19 97 ALA A C 1
ATOM 782 O O . ALA A 1 97 ? 12.419 -1.572 -20.972 1.00 93.19 97 ALA A O 1
ATOM 783 N N . ILE A 1 98 ? 10.973 -0.233 -19.889 1.00 96.12 98 ILE A N 1
ATOM 784 C CA . ILE A 1 98 ? 10.644 0.617 -21.042 1.00 96.12 98 ILE A CA 1
ATOM 785 C C . ILE A 1 98 ? 11.884 1.376 -21.525 1.00 96.12 98 ILE A C 1
ATOM 787 O O . ILE A 1 98 ? 12.125 1.469 -22.729 1.00 96.12 98 ILE A O 1
ATOM 791 N N . SER A 1 99 ? 12.689 1.915 -20.610 1.00 96.88 99 SER A N 1
ATOM 792 C CA . SER A 1 99 ? 13.915 2.647 -20.948 1.00 96.88 99 SER A CA 1
ATOM 793 C C . SER A 1 99 ? 14.935 1.735 -21.632 1.00 96.88 99 SER A C 1
ATOM 795 O O . SER A 1 99 ? 15.486 2.101 -22.671 1.00 96.88 99 SER A O 1
ATOM 797 N N . LEU A 1 100 ? 15.119 0.518 -21.111 1.00 97.06 100 LEU A N 1
ATOM 798 C CA . LEU A 1 100 ? 15.983 -0.497 -21.709 1.00 97.06 100 LEU A CA 1
ATOM 799 C C . LEU A 1 100 ? 15.504 -0.894 -23.110 1.00 97.06 100 LEU A C 1
ATOM 801 O O . LEU A 1 100 ? 16.300 -0.929 -24.047 1.00 97.06 100 LEU A O 1
ATOM 805 N N . GLN A 1 101 ? 14.205 -1.152 -23.274 1.00 97.50 101 GLN A N 1
ATOM 806 C CA . GLN A 1 101 ? 13.633 -1.510 -24.571 1.00 97.50 101 GLN A CA 1
ATOM 807 C C . GLN A 1 101 ? 13.793 -0.375 -25.591 1.00 97.50 101 GLN A C 1
ATOM 809 O O . GLN A 1 101 ? 14.183 -0.619 -26.731 1.00 97.50 101 GLN A O 1
ATOM 814 N N . ASN A 1 102 ? 13.558 0.876 -25.188 1.00 97.88 102 ASN A N 1
ATOM 815 C CA . ASN A 1 102 ? 13.791 2.038 -26.047 1.00 97.88 102 ASN A CA 1
ATOM 816 C C . ASN A 1 102 ? 15.258 2.154 -26.472 1.00 97.88 102 ASN A C 1
ATOM 818 O O . ASN A 1 102 ? 15.535 2.459 -27.630 1.00 97.88 102 ASN A O 1
ATOM 822 N N . GLN A 1 103 ? 16.202 1.901 -25.563 1.00 98.06 103 GLN A N 1
ATOM 823 C CA . GLN A 1 103 ? 17.625 1.907 -25.893 1.00 98.06 103 GLN A CA 1
ATOM 824 C C . GLN A 1 103 ? 17.972 0.818 -26.917 1.00 98.06 103 GLN A C 1
ATOM 826 O O . GLN A 1 103 ? 18.687 1.093 -27.879 1.00 98.06 103 GLN A O 1
ATOM 831 N N . GLN A 1 104 ? 17.431 -0.392 -26.750 1.00 97.75 104 GLN A N 1
ATOM 832 C CA . GLN A 1 104 ? 17.619 -1.489 -27.702 1.00 97.75 104 GLN A CA 1
ATOM 833 C C . GLN A 1 104 ? 17.063 -1.137 -29.085 1.00 97.75 104 GLN A C 1
ATOM 835 O O . GLN A 1 104 ? 17.760 -1.298 -30.085 1.00 97.75 104 GLN A O 1
ATOM 840 N N . LEU A 1 105 ? 15.846 -0.593 -29.145 1.00 98.25 105 LEU A N 1
ATOM 841 C CA . LEU A 1 105 ? 15.226 -0.173 -30.404 1.00 98.25 105 LEU A CA 1
ATOM 842 C C . LEU A 1 105 ? 16.036 0.921 -31.106 1.00 98.25 105 LEU A C 1
ATOM 844 O O . LEU A 1 105 ? 16.258 0.820 -32.308 1.00 98.25 105 LEU A O 1
ATOM 848 N N . ARG A 1 106 ? 16.539 1.915 -30.365 1.00 98.19 106 ARG A N 1
ATOM 849 C CA . ARG A 1 106 ? 17.424 2.954 -30.920 1.00 98.19 106 ARG A CA 1
ATOM 850 C C . ARG A 1 106 ? 18.719 2.367 -31.467 1.00 98.19 106 ARG A C 1
ATOM 852 O O . ARG A 1 106 ? 19.110 2.706 -32.572 1.00 98.19 106 ARG A O 1
ATOM 859 N N . SER A 1 107 ? 19.344 1.441 -30.739 1.00 98.00 107 SER A N 1
ATOM 860 C CA . SER A 1 107 ? 20.572 0.797 -31.219 1.00 98.00 107 SER A CA 1
ATOM 861 C C . SER A 1 107 ? 20.352 -0.012 -32.501 1.00 98.00 107 SER A C 1
ATOM 863 O O . SER A 1 107 ? 21.194 0.020 -33.394 1.00 98.00 107 SER A O 1
ATOM 865 N N . LEU A 1 108 ? 19.203 -0.685 -32.617 1.00 98.19 108 LEU A N 1
ATOM 866 C CA . LEU A 1 108 ? 18.834 -1.428 -33.817 1.00 98.19 108 LEU A CA 1
ATOM 867 C C . LEU A 1 108 ? 18.538 -0.484 -34.986 1.00 98.19 108 LEU A C 1
ATOM 869 O O . LEU A 1 108 ? 18.956 -0.755 -36.108 1.00 98.19 108 LEU A O 1
ATOM 873 N N . GLN A 1 109 ? 17.849 0.629 -34.721 1.00 98.12 109 GLN A N 1
ATOM 874 C CA . GLN A 1 109 ? 17.622 1.676 -35.712 1.00 98.12 109 GLN A CA 1
ATOM 875 C C . GLN A 1 109 ? 18.954 2.216 -36.248 1.00 98.12 109 GLN A C 1
ATOM 877 O O . GLN A 1 109 ? 19.159 2.206 -37.458 1.00 98.12 109 GLN A O 1
ATOM 882 N N . ASP A 1 110 ? 19.886 2.586 -35.366 1.00 98.31 110 ASP A N 1
ATOM 883 C CA . ASP A 1 110 ? 21.206 3.089 -35.759 1.00 98.31 110 ASP A CA 1
ATOM 884 C C . ASP A 1 110 ? 21.987 2.064 -36.599 1.00 98.31 110 ASP A C 1
ATOM 886 O O . ASP A 1 110 ? 22.740 2.428 -37.503 1.00 98.31 110 ASP A O 1
ATOM 890 N N . GLU A 1 111 ? 21.847 0.768 -36.307 1.00 98.25 111 GLU A N 1
ATOM 891 C CA . GLU A 1 111 ? 22.473 -0.299 -37.092 1.00 98.25 111 GLU A CA 1
ATOM 892 C C . GLU A 1 111 ? 21.849 -0.426 -38.489 1.00 98.25 111 GLU A C 1
ATOM 894 O O . GLU A 1 111 ? 22.574 -0.546 -39.480 1.00 98.25 111 GLU A O 1
ATOM 899 N N . CYS A 1 112 ? 20.519 -0.373 -38.584 1.00 98.12 112 CYS A N 1
ATOM 900 C CA . CYS A 1 112 ? 19.804 -0.371 -39.857 1.00 98.12 112 CYS A CA 1
ATOM 901 C C . CYS A 1 112 ? 20.176 0.847 -40.710 1.00 98.12 112 CYS A C 1
ATOM 903 O O . CYS A 1 112 ? 20.500 0.682 -41.884 1.00 98.12 112 CYS A O 1
ATOM 905 N N . ASP A 1 113 ? 20.208 2.040 -40.117 1.00 98.38 113 ASP A N 1
ATOM 906 C CA . ASP A 1 113 ? 20.553 3.284 -40.812 1.00 98.38 113 ASP A CA 1
ATOM 907 C C . ASP A 1 113 ? 22.000 3.251 -41.331 1.00 98.38 113 ASP A C 1
ATOM 909 O O . ASP A 1 113 ? 22.272 3.655 -42.466 1.00 98.38 113 ASP A O 1
ATOM 913 N N . LYS A 1 114 ? 22.935 2.684 -40.554 1.00 98.31 114 LYS A N 1
ATOM 914 C CA . LYS A 1 114 ? 24.318 2.449 -41.004 1.00 98.31 114 LYS A CA 1
ATOM 915 C C . LYS A 1 114 ? 24.383 1.505 -42.199 1.00 98.31 114 LYS A C 1
ATOM 917 O O . LYS A 1 114 ? 25.080 1.809 -43.162 1.00 98.31 114 LYS A O 1
ATOM 922 N N . LYS A 1 115 ? 23.659 0.382 -42.154 1.00 98.19 115 LYS A N 1
ATOM 923 C CA . LYS A 1 115 ? 23.613 -0.582 -43.268 1.00 98.19 115 LYS A CA 1
ATOM 924 C C . LYS A 1 115 ? 23.001 0.034 -44.522 1.00 98.19 115 LYS A C 1
ATOM 926 O O . LYS A 1 115 ? 23.513 -0.182 -45.612 1.00 98.19 115 LYS A O 1
ATOM 931 N N . LEU A 1 116 ? 21.940 0.823 -44.366 1.00 98.38 116 LEU A N 1
ATOM 932 C CA . LEU A 1 116 ? 21.277 1.500 -45.477 1.00 98.38 116 LEU A CA 1
ATOM 933 C C . LEU A 1 116 ? 22.178 2.568 -46.111 1.00 98.38 116 LEU A C 1
ATOM 935 O O . LEU A 1 116 ? 22.219 2.685 -47.331 1.00 98.38 116 LEU A O 1
ATOM 939 N N . THR A 1 117 ? 22.937 3.299 -45.291 1.00 98.19 117 THR A N 1
ATOM 940 C CA . THR A 1 117 ? 23.930 4.270 -45.774 1.00 98.19 117 THR A CA 1
ATOM 941 C C . THR A 1 117 ? 25.058 3.573 -46.529 1.00 98.19 117 THR A C 1
ATOM 943 O O . THR A 1 117 ? 25.361 3.970 -47.647 1.00 98.19 117 THR A O 1
ATOM 946 N N . ALA A 1 118 ? 25.616 2.494 -45.970 1.00 98.19 118 ALA A N 1
ATOM 947 C CA . ALA A 1 118 ? 26.666 1.717 -46.627 1.00 98.19 118 ALA A CA 1
ATOM 948 C C . ALA A 1 118 ? 26.206 1.170 -47.986 1.00 98.19 118 ALA A C 1
ATOM 950 O O . ALA A 1 118 ? 26.880 1.378 -48.986 1.00 98.19 118 ALA A O 1
ATOM 951 N N . LEU A 1 119 ? 25.014 0.568 -48.044 1.00 98.31 119 LEU A N 1
ATOM 952 C CA . LEU A 1 119 ? 24.444 0.057 -49.292 1.00 98.31 119 LEU A CA 1
ATOM 953 C C . LEU A 1 119 ? 24.227 1.167 -50.331 1.00 98.31 119 LEU A C 1
ATOM 955 O O . LEU A 1 119 ? 24.472 0.973 -51.516 1.00 98.31 119 LEU A O 1
ATOM 959 N N . ARG A 1 120 ? 23.753 2.340 -49.897 1.00 98.19 120 ARG A N 1
ATOM 960 C CA . ARG A 1 120 ? 23.575 3.501 -50.777 1.00 98.19 120 ARG A CA 1
ATOM 961 C C . ARG A 1 120 ? 24.912 3.975 -51.351 1.00 98.19 120 ARG A C 1
ATOM 963 O O . ARG A 1 120 ? 24.957 4.327 -52.527 1.00 98.19 120 ARG A O 1
ATOM 970 N N . ASP A 1 121 ? 25.965 3.987 -50.542 1.00 98.12 121 ASP A N 1
ATOM 971 C CA . ASP A 1 121 ? 27.299 4.390 -50.980 1.00 98.12 121 ASP A CA 1
ATOM 972 C C . ASP A 1 121 ? 27.922 3.338 -51.923 1.00 98.12 121 ASP A C 1
ATOM 974 O O . ASP A 1 121 ? 28.492 3.719 -52.940 1.00 98.12 121 ASP A O 1
ATOM 978 N N . GLU A 1 122 ? 27.733 2.037 -51.662 1.00 97.94 122 GLU A N 1
ATOM 979 C CA . GLU A 1 122 ? 28.127 0.940 -52.569 1.00 97.94 122 GLU A CA 1
ATOM 980 C C . GLU A 1 122 ? 27.443 1.068 -53.940 1.00 97.94 122 GLU A C 1
ATOM 982 O O . GLU A 1 122 ? 28.117 1.116 -54.964 1.00 97.94 122 GLU A O 1
ATOM 987 N N . ILE A 1 123 ? 26.116 1.241 -53.971 1.00 97.69 123 ILE A N 1
ATOM 988 C CA . ILE A 1 123 ? 25.365 1.419 -55.228 1.00 97.69 123 ILE A CA 1
ATOM 989 C C . ILE A 1 123 ? 25.829 2.670 -55.986 1.00 97.69 123 ILE A C 1
ATOM 991 O O . ILE A 1 123 ? 25.865 2.674 -57.214 1.00 97.69 123 ILE A O 1
ATOM 995 N N . ALA A 1 124 ? 26.152 3.753 -55.276 1.00 97.50 124 ALA A N 1
ATOM 996 C CA . ALA A 1 124 ? 26.642 4.973 -55.908 1.00 97.50 124 ALA A CA 1
ATOM 997 C C . ALA A 1 124 ? 28.012 4.768 -56.576 1.00 97.50 124 ALA A C 1
ATOM 999 O O . ALA A 1 124 ? 28.241 5.336 -57.643 1.00 97.50 124 ALA A O 1
ATOM 1000 N N . ILE A 1 125 ? 28.890 3.961 -55.970 1.00 97.75 125 ILE A N 1
ATOM 1001 C 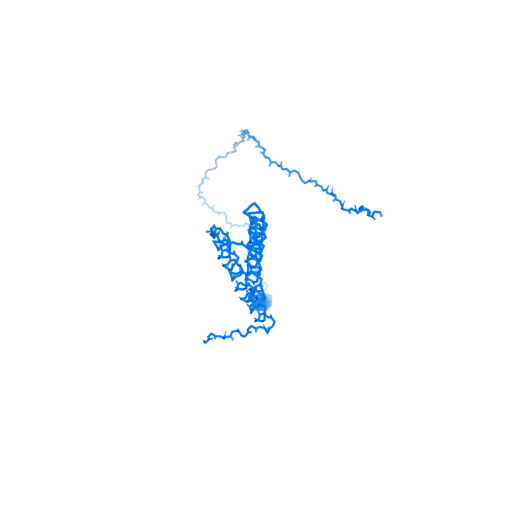CA . ILE A 1 125 ? 30.179 3.572 -56.555 1.00 97.75 125 ILE A CA 1
ATOM 1002 C C . ILE A 1 125 ? 29.944 2.725 -57.807 1.00 97.75 125 ILE A C 1
ATOM 1004 O O . ILE A 1 125 ? 30.416 3.107 -58.875 1.00 97.75 125 ILE A O 1
ATOM 1008 N N . ASP A 1 126 ? 29.144 1.661 -57.708 1.00 97.00 126 ASP A N 1
ATOM 1009 C CA . ASP A 1 126 ? 28.850 0.771 -58.839 1.00 97.00 126 ASP A CA 1
ATOM 1010 C C . ASP A 1 126 ? 28.261 1.544 -60.033 1.00 97.00 126 ASP A C 1
ATOM 1012 O O . ASP A 1 126 ? 28.648 1.337 -61.182 1.00 97.00 126 ASP A O 1
ATOM 1016 N N . LEU A 1 127 ? 27.330 2.473 -59.779 1.00 96.56 127 LEU A N 1
ATOM 1017 C CA . LEU A 1 127 ? 26.740 3.314 -60.826 1.00 96.56 127 LEU A CA 1
ATOM 1018 C C . LEU A 1 127 ? 27.767 4.234 -61.492 1.00 96.56 127 LEU A C 1
ATOM 1020 O O . LEU A 1 127 ? 27.700 4.421 -62.706 1.00 96.56 127 LEU A O 1
ATOM 1024 N N . TYR A 1 128 ? 28.689 4.806 -60.717 1.00 96.06 128 TYR A N 1
ATOM 1025 C CA . TYR A 1 128 ? 29.750 5.661 -61.245 1.00 96.06 128 TYR A CA 1
ATOM 1026 C C . TYR A 1 128 ? 30.731 4.861 -62.112 1.00 96.06 128 TYR A C 1
ATOM 1028 O O . TYR A 1 128 ? 31.069 5.299 -63.210 1.00 96.06 128 TYR A O 1
ATOM 1036 N N . GLU A 1 129 ? 31.140 3.673 -61.660 1.00 94.69 129 GLU A N 1
ATOM 1037 C CA . GLU A 1 129 ? 32.018 2.776 -62.423 1.00 94.69 129 GLU A CA 1
ATOM 1038 C C . GLU A 1 129 ? 31.365 2.357 -63.750 1.00 94.69 129 GLU A C 1
ATOM 1040 O O . GLU A 1 129 ? 31.985 2.458 -64.809 1.00 94.69 129 GLU A O 1
ATOM 1045 N N . LEU A 1 130 ? 30.080 1.984 -63.724 1.00 93.56 130 LEU A N 1
ATOM 1046 C CA . LEU A 1 130 ? 29.317 1.655 -64.934 1.00 93.56 130 LEU A CA 1
ATOM 1047 C C . LEU A 1 130 ? 29.183 2.846 -65.895 1.00 93.56 130 LEU A C 1
ATOM 1049 O O . LEU A 1 130 ? 29.241 2.669 -67.114 1.00 93.56 130 LEU A O 1
ATOM 1053 N N . GLU A 1 131 ? 28.983 4.056 -65.370 1.00 92.19 131 GLU A N 1
ATOM 1054 C CA . GLU A 1 131 ? 28.931 5.283 -66.170 1.00 92.19 131 GLU A CA 1
ATOM 1055 C C . GLU A 1 131 ? 30.283 5.562 -66.850 1.00 92.19 131 GLU A C 1
ATOM 1057 O O . GLU A 1 131 ? 30.329 5.849 -68.051 1.00 92.19 131 GLU A O 1
ATOM 1062 N N . GLU A 1 132 ? 31.388 5.427 -66.114 1.00 91.19 132 GLU A N 1
ATOM 1063 C CA . GLU A 1 132 ? 32.746 5.598 -66.636 1.00 91.19 132 GLU A CA 1
ATOM 1064 C C . GLU A 1 132 ? 33.073 4.562 -67.721 1.00 91.19 132 GLU A C 1
ATOM 1066 O O . GLU A 1 132 ? 33.576 4.921 -68.793 1.00 91.19 132 GLU A O 1
ATOM 1071 N N . GLU A 1 133 ? 32.736 3.288 -67.502 1.00 88.81 133 GLU A N 1
ATOM 1072 C CA . GLU A 1 133 ? 32.885 2.224 -68.501 1.00 88.81 133 GLU A CA 1
ATOM 1073 C C . GLU A 1 133 ? 32.052 2.496 -69.761 1.00 88.81 133 GLU A C 1
ATOM 1075 O O . GLU A 1 133 ? 32.547 2.337 -70.878 1.00 88.81 133 GLU A O 1
ATOM 1080 N N . TYR A 1 134 ? 30.809 2.966 -69.619 1.00 84.81 134 TYR A N 1
ATOM 1081 C CA . TYR A 1 134 ? 29.949 3.300 -70.758 1.00 84.81 134 TYR A CA 1
ATOM 1082 C C . TYR A 1 134 ? 30.558 4.403 -71.636 1.00 84.81 134 TYR A C 1
ATOM 1084 O O . TYR A 1 134 ? 30.668 4.243 -72.857 1.00 84.81 134 TYR A O 1
ATOM 1092 N N . TYR A 1 135 ? 30.998 5.511 -71.034 1.00 85.00 135 TYR A N 1
ATOM 1093 C CA . TYR A 1 135 ? 31.573 6.622 -71.795 1.00 85.00 135 TYR A CA 1
ATOM 1094 C C . TYR A 1 135 ? 32.971 6.311 -72.338 1.00 85.00 135 TYR A C 1
ATOM 1096 O O . TYR A 1 135 ? 33.272 6.681 -73.475 1.00 85.00 135 TYR A O 1
ATOM 1104 N N . SER A 1 136 ? 33.808 5.588 -71.591 1.00 81.69 136 SER A N 1
ATOM 1105 C CA . SER A 1 136 ? 35.123 5.147 -72.076 1.00 81.69 136 SER A CA 1
ATOM 1106 C C . SER A 1 136 ? 35.013 4.115 -73.205 1.00 81.69 136 SER A C 1
ATOM 1108 O O . SER A 1 136 ? 35.833 4.128 -74.126 1.00 81.69 136 SER A O 1
ATOM 1110 N N . SER A 1 137 ? 33.963 3.287 -73.199 1.00 70.00 137 SER A N 1
ATOM 1111 C CA . SER A 1 137 ? 33.673 2.331 -74.269 1.00 70.00 137 SER A CA 1
ATOM 1112 C C . SER A 1 137 ? 33.141 3.003 -75.546 1.00 70.00 137 SER A C 1
ATOM 1114 O O . SER A 1 137 ? 33.488 2.634 -76.663 1.00 70.00 137 SER A O 1
ATOM 1116 N N . SER A 1 138 ? 32.369 4.083 -75.405 1.00 59.00 138 SER A N 1
ATOM 1117 C CA . SER A 1 138 ? 31.869 4.865 -76.549 1.00 59.00 138 SER A CA 1
ATOM 1118 C C . SER A 1 138 ? 32.946 5.672 -77.296 1.00 59.00 138 SER A C 1
ATOM 1120 O O . SER A 1 138 ? 32.686 6.202 -78.374 1.00 59.00 138 SER A O 1
ATOM 1122 N N . LEU A 1 139 ? 34.169 5.758 -76.757 1.00 52.56 139 LEU A N 1
ATOM 1123 C CA . LEU A 1 139 ? 35.273 6.484 -77.391 1.00 52.56 139 LEU A CA 1
ATOM 1124 C C . LEU A 1 139 ? 35.903 5.714 -78.572 1.00 52.56 139 LEU A C 1
ATOM 1126 O O . LEU A 1 139 ? 36.672 6.307 -79.329 1.00 52.56 139 LEU A O 1
ATOM 1130 N N . TRP A 1 140 ? 35.595 4.422 -78.761 1.00 49.47 140 TRP A N 1
ATOM 1131 C CA . TRP A 1 140 ? 36.181 3.600 -79.832 1.00 49.47 140 TRP A CA 1
ATOM 1132 C C . TRP A 1 140 ? 35.247 3.211 -80.982 1.00 49.47 140 TRP A C 1
ATOM 1134 O O . TRP A 1 140 ? 35.690 2.471 -81.859 1.00 49.47 140 TRP A O 1
ATOM 1144 N N . ASP A 1 141 ? 34.043 3.782 -81.093 1.00 48.19 141 ASP A N 1
ATOM 1145 C CA . ASP A 1 141 ? 33.321 3.709 -82.368 1.00 48.19 141 ASP A CA 1
ATOM 1146 C C . ASP A 1 141 ? 32.474 4.954 -82.666 1.00 48.19 141 ASP A C 1
ATOM 1148 O O . ASP A 1 141 ? 31.316 5.084 -82.281 1.00 48.19 141 ASP A O 1
ATOM 1152 N N . THR A 1 142 ? 33.060 5.874 -83.433 1.00 48.94 142 THR A N 1
ATOM 1153 C CA . THR A 1 142 ? 32.408 7.051 -84.040 1.00 48.94 142 THR A CA 1
ATOM 1154 C C . THR A 1 142 ? 31.347 6.665 -85.095 1.00 48.94 142 THR A C 1
ATOM 1156 O O . THR A 1 142 ? 30.999 7.485 -85.945 1.00 48.94 142 THR A O 1
ATOM 1159 N N . SER A 1 143 ? 30.833 5.429 -85.104 1.00 54.00 143 SER A N 1
ATOM 1160 C CA . SER A 1 143 ? 29.840 4.976 -86.084 1.00 54.00 143 SER A CA 1
ATOM 1161 C C . SER A 1 143 ? 28.524 4.437 -85.516 1.00 54.00 143 SER A C 1
ATOM 1163 O O . SER A 1 143 ? 27.551 4.407 -86.270 1.00 54.00 143 SER A O 1
ATOM 1165 N N . ASP A 1 144 ? 28.416 4.174 -84.208 1.00 54.91 144 ASP A N 1
ATOM 1166 C CA . ASP A 1 144 ? 27.172 3.680 -83.608 1.00 54.91 144 ASP A CA 1
ATOM 1167 C C . ASP A 1 144 ? 26.558 4.677 -82.615 1.00 54.91 144 ASP A C 1
ATOM 1169 O O . ASP A 1 144 ? 27.184 5.158 -81.672 1.00 54.91 144 ASP A O 1
ATOM 1173 N N . VAL A 1 145 ? 25.286 5.008 -82.857 1.00 55.41 145 VAL A N 1
ATOM 1174 C CA . VAL A 1 145 ? 24.480 5.892 -82.006 1.00 55.41 145 VAL A CA 1
ATOM 1175 C C . VAL A 1 145 ? 24.428 5.300 -80.590 1.00 55.41 145 VAL A C 1
ATOM 1177 O O . VAL A 1 145 ? 24.066 4.127 -80.456 1.00 55.41 145 VAL A O 1
ATOM 1180 N N . PRO A 1 146 ? 24.728 6.072 -79.528 1.00 60.41 146 PRO A N 1
ATOM 1181 C CA . PRO A 1 146 ? 24.723 5.555 -78.165 1.00 60.41 146 PRO A CA 1
ATOM 1182 C C . PRO A 1 146 ? 23.368 4.910 -77.832 1.00 60.41 146 PRO A C 1
ATOM 1184 O O . PRO A 1 146 ? 22.315 5.511 -78.055 1.00 60.41 146 PRO A O 1
ATOM 1187 N N . LEU A 1 147 ? 23.370 3.695 -77.270 1.00 56.00 147 LEU A N 1
ATOM 1188 C CA . LEU A 1 147 ? 22.152 2.951 -76.893 1.00 56.00 147 LEU A CA 1
ATOM 1189 C C . LEU A 1 147 ? 21.198 3.774 -76.002 1.00 56.00 147 LEU A C 1
ATOM 1191 O O . LEU A 1 147 ? 19.981 3.582 -76.049 1.00 56.00 147 LEU A O 1
ATOM 1195 N N . CYS A 1 148 ? 21.725 4.739 -75.240 1.00 54.25 148 CYS A N 1
ATOM 1196 C CA . CYS A 1 148 ? 20.921 5.661 -74.438 1.00 54.25 148 CYS A CA 1
ATOM 1197 C C . CYS A 1 148 ? 20.105 6.677 -75.269 1.00 54.25 148 CYS A C 1
ATOM 1199 O O . CYS A 1 148 ? 19.031 7.093 -74.832 1.00 54.25 148 CYS A O 1
ATOM 1201 N N . GLU A 1 149 ? 20.552 7.050 -76.473 1.00 52.72 149 GLU A N 1
ATOM 1202 C CA . GLU A 1 149 ? 19.769 7.845 -77.431 1.00 52.72 149 GLU A CA 1
ATOM 1203 C C . GLU A 1 149 ? 18.771 6.980 -78.208 1.00 52.72 149 GLU A C 1
ATOM 1205 O O . GLU A 1 149 ? 17.689 7.457 -78.555 1.00 52.72 149 GLU A O 1
ATOM 1210 N N . ALA A 1 150 ? 19.076 5.695 -78.423 1.00 55.72 150 ALA A N 1
ATOM 1211 C CA . ALA A 1 150 ? 18.169 4.764 -79.094 1.00 55.72 150 ALA A CA 1
ATOM 1212 C C . ALA A 1 150 ? 16.872 4.529 -78.297 1.00 55.72 150 ALA A C 1
ATOM 1214 O O . ALA A 1 150 ? 15.800 4.444 -78.892 1.00 55.72 150 ALA A O 1
ATOM 1215 N N . PHE A 1 151 ? 16.943 4.497 -76.961 1.00 51.41 151 PHE A N 1
ATOM 1216 C CA . PHE A 1 151 ? 15.762 4.334 -76.100 1.00 51.41 151 PHE A CA 1
ATOM 1217 C C . PHE A 1 151 ? 14.972 5.637 -75.885 1.00 51.41 151 PHE A C 1
ATOM 1219 O O . PHE A 1 151 ? 13.821 5.603 -75.453 1.00 51.41 151 PHE A O 1
ATOM 1226 N N . ARG A 1 152 ? 15.574 6.799 -76.182 1.00 54.97 152 ARG A N 1
ATOM 1227 C CA . ARG A 1 152 ? 14.940 8.116 -76.004 1.00 54.97 152 ARG A CA 1
ATOM 1228 C C . ARG A 1 152 ? 14.300 8.679 -77.274 1.00 54.97 152 ARG A C 1
ATOM 1230 O O . ARG A 1 152 ? 13.701 9.750 -77.196 1.00 54.97 152 ARG A O 1
ATOM 1237 N N . ARG A 1 153 ? 14.402 7.992 -78.420 1.00 47.88 153 ARG A N 1
ATOM 1238 C CA . ARG A 1 153 ? 13.674 8.367 -79.642 1.00 47.88 153 ARG A CA 1
ATOM 1239 C C . ARG A 1 153 ? 12.176 8.094 -79.469 1.00 47.88 153 ARG A C 1
ATOM 1241 O O . ARG A 1 153 ? 11.797 6.937 -79.294 1.00 47.88 153 ARG A O 1
ATOM 1248 N N . PRO A 1 154 ? 11.313 9.119 -79.562 1.00 53.56 154 PRO A N 1
ATOM 1249 C CA . PRO A 1 154 ? 9.908 8.897 -79.851 1.00 53.56 154 PRO A CA 1
ATOM 1250 C C . PRO A 1 154 ? 9.799 8.342 -81.279 1.00 53.56 154 PRO A C 1
ATOM 1252 O O . PRO A 1 154 ? 10.518 8.789 -82.169 1.00 53.56 154 PRO A O 1
ATOM 1255 N N . ASP A 1 155 ? 8.882 7.398 -81.477 1.00 45.84 155 ASP A N 1
ATOM 1256 C CA . ASP A 1 155 ? 8.350 6.955 -82.773 1.00 45.84 155 ASP A CA 1
ATOM 1257 C C . ASP A 1 155 ? 9.124 5.861 -83.524 1.00 45.84 155 ASP A C 1
ATOM 1259 O O . ASP A 1 155 ? 9.929 6.126 -84.411 1.00 45.84 155 ASP A O 1
ATOM 1263 N N . THR A 1 156 ? 8.793 4.593 -83.236 1.00 44.59 156 THR A N 1
ATOM 1264 C CA . THR A 1 156 ? 8.235 3.637 -84.229 1.00 44.59 156 THR A CA 1
ATOM 1265 C C . THR A 1 156 ? 7.966 2.266 -83.594 1.00 44.59 156 THR A C 1
ATOM 1267 O O . THR A 1 156 ? 8.683 1.297 -83.804 1.00 44.59 156 THR A O 1
ATOM 1270 N N . TRP A 1 157 ? 6.870 2.162 -82.843 1.00 42.31 157 TRP A N 1
ATOM 1271 C CA . TRP A 1 157 ? 6.091 0.919 -82.785 1.00 42.31 157 TRP A CA 1
ATOM 1272 C C . TRP A 1 157 ? 4.664 1.266 -83.203 1.00 42.31 157 TRP A C 1
ATOM 1274 O O . TRP A 1 157 ? 3.752 1.378 -82.391 1.00 42.31 157 TRP A O 1
ATOM 1284 N N . THR A 1 158 ? 4.476 1.503 -84.501 1.00 38.38 158 THR A N 1
ATOM 1285 C CA . THR A 1 158 ? 3.157 1.353 -85.116 1.00 38.38 158 THR A CA 1
ATOM 1286 C C . THR A 1 158 ? 2.840 -0.138 -85.128 1.00 38.38 158 THR A C 1
ATOM 1288 O O . THR A 1 158 ? 3.290 -0.865 -86.013 1.00 38.38 158 THR A O 1
ATOM 1291 N N . SER A 1 159 ? 2.109 -0.605 -84.119 1.00 39.66 159 SER A N 1
ATOM 1292 C CA . SER A 1 159 ? 1.434 -1.901 -84.170 1.00 39.66 159 SER A CA 1
ATOM 1293 C C . SER A 1 159 ? 0.353 -1.845 -85.255 1.00 39.66 159 SER A C 1
ATOM 1295 O O . SER A 1 159 ? -0.509 -0.967 -85.172 1.00 39.66 159 SER A O 1
ATOM 1297 N N . PRO A 1 160 ? 0.345 -2.742 -86.256 1.00 44.62 160 PRO A N 1
ATOM 1298 C CA . PRO A 1 160 ? -0.832 -2.942 -87.079 1.00 44.62 160 PRO A CA 1
ATOM 1299 C C . PRO A 1 160 ? -1.816 -3.821 -86.302 1.00 44.62 160 PRO A C 1
ATOM 1301 O O . PRO A 1 160 ? -1.495 -4.939 -85.909 1.00 44.62 160 PRO A O 1
ATOM 1304 N N . ASP A 1 161 ? -3.007 -3.265 -86.109 1.00 40.31 161 ASP A N 1
ATOM 1305 C CA . ASP A 1 161 ? -4.278 -3.940 -85.869 1.00 40.31 161 ASP A CA 1
ATOM 1306 C C . ASP A 1 161 ? -4.398 -4.841 -84.633 1.00 40.31 161 ASP A C 1
ATOM 1308 O O . ASP A 1 161 ? -4.083 -6.029 -84.644 1.00 40.31 161 ASP A O 1
ATOM 1312 N N . SER A 1 162 ? -5.039 -4.304 -83.593 1.00 36.88 162 SER A N 1
ATOM 1313 C CA . SER A 1 162 ? -6.040 -5.050 -82.822 1.00 36.88 162 SER A CA 1
ATOM 1314 C C . SER A 1 162 ? -6.986 -4.080 -82.120 1.00 36.88 162 SER A C 1
ATOM 1316 O O . SER A 1 162 ? -6.638 -3.397 -81.162 1.00 36.88 162 SER A O 1
ATOM 1318 N N . SER A 1 163 ? -8.188 -4.016 -82.682 1.00 40.50 163 SER A N 1
ATOM 1319 C CA . SER A 1 163 ? -9.374 -3.286 -82.253 1.00 40.50 163 SER A CA 1
ATOM 1320 C C . SER A 1 163 ? -9.669 -3.376 -80.753 1.00 40.50 163 SER A C 1
ATOM 1322 O O . SER A 1 163 ? -9.701 -4.475 -80.209 1.00 40.50 163 SER A O 1
ATOM 1324 N N . CYS A 1 164 ? -10.077 -2.263 -80.136 1.00 28.52 164 CYS A N 1
ATOM 1325 C CA . CYS A 1 164 ? -11.376 -2.216 -79.460 1.00 28.52 164 CYS A CA 1
ATOM 1326 C C . CYS A 1 164 ? -11.815 -0.773 -79.185 1.00 28.52 164 CYS A C 1
ATOM 1328 O O . CYS A 1 164 ? -11.028 0.085 -78.799 1.00 28.52 164 CYS A O 1
ATOM 1330 N N . SER A 1 165 ? -13.090 -0.540 -79.447 1.00 33.28 165 SER A N 1
ATOM 1331 C CA . SER A 1 165 ? -13.795 0.730 -79.519 1.00 33.28 165 SER A CA 1
ATOM 1332 C C . SER A 1 165 ? -13.923 1.450 -78.174 1.00 33.28 165 SER A C 1
ATOM 1334 O O . SER A 1 165 ? -14.245 0.826 -77.166 1.00 33.28 165 SER A O 1
ATOM 1336 N N . SER A 1 166 ? -13.813 2.779 -78.189 1.00 40.22 166 SER A N 1
ATOM 1337 C CA . SER A 1 166 ? -14.440 3.642 -77.178 1.00 40.22 166 SER A CA 1
ATOM 1338 C C . SER A 1 166 ? -15.925 3.837 -77.512 1.00 40.22 166 SER A C 1
ATOM 1340 O O . SER A 1 166 ? -16.298 3.845 -78.689 1.00 40.22 166 SER A O 1
ATOM 1342 N N . PRO A 1 167 ? -16.772 4.034 -76.496 1.00 40.25 167 PRO A N 1
ATOM 1343 C CA . PRO A 1 167 ? -17.527 5.289 -76.446 1.00 40.25 167 PRO A CA 1
ATOM 1344 C C . PRO A 1 167 ? -17.488 5.876 -75.025 1.00 40.25 167 PRO A C 1
ATOM 1346 O O . PRO A 1 167 ? -17.617 5.155 -74.043 1.00 40.25 167 PRO A O 1
ATOM 1349 N N . SER A 1 168 ? -17.068 7.128 -74.868 1.00 31.75 168 SER A N 1
ATOM 1350 C CA . SER A 1 168 ? -17.890 8.350 -74.937 1.00 31.75 168 SER A CA 1
ATOM 1351 C C . SER A 1 168 ? -18.326 8.795 -73.542 1.00 31.75 168 SER A C 1
ATOM 1353 O O . SER A 1 168 ? -18.775 8.002 -72.724 1.00 31.75 168 SER A O 1
ATOM 1355 N N . GLU A 1 169 ? -18.117 10.084 -73.302 1.00 40.59 169 GLU A N 1
ATOM 1356 C CA . GLU A 1 169 ? -18.486 10.849 -72.116 1.00 40.59 169 GLU A CA 1
ATOM 1357 C C . GLU A 1 169 ? -19.977 10.734 -71.783 1.00 40.59 169 GLU A C 1
ATOM 1359 O O . GLU A 1 169 ? -20.798 10.742 -72.694 1.00 40.59 169 GLU A O 1
ATOM 1364 N N . GLU A 1 170 ? -20.321 10.781 -70.494 1.00 29.94 170 GLU A N 1
ATOM 1365 C CA . GLU A 1 170 ? -21.547 11.441 -70.038 1.00 29.94 170 GLU A CA 1
ATOM 1366 C C . GLU A 1 170 ? -21.368 11.982 -68.606 1.00 29.94 170 GLU A C 1
ATOM 1368 O O . GLU A 1 170 ? -20.831 11.320 -67.716 1.00 29.94 170 GLU A O 1
ATOM 1373 N N . ARG A 1 171 ? -21.744 13.255 -68.445 1.00 35.97 171 ARG A N 1
ATOM 1374 C CA . ARG A 1 171 ? -21.838 14.028 -67.198 1.00 35.97 171 ARG A CA 1
ATOM 1375 C C . ARG A 1 171 ? -23.209 13.813 -66.535 1.00 35.97 171 ARG A C 1
ATOM 1377 O O . ARG A 1 171 ? -24.110 13.296 -67.177 1.00 35.97 171 ARG A O 1
ATOM 1384 N N . GLU A 1 172 ? -23.322 14.401 -65.335 1.00 32.78 172 GLU A N 1
ATOM 1385 C CA . GLU A 1 172 ? -24.527 14.776 -64.557 1.00 32.78 172 GLU A CA 1
ATOM 1386 C C . GLU A 1 172 ? -24.997 13.747 -63.512 1.00 32.78 172 GLU A C 1
ATOM 1388 O O . GLU A 1 172 ? -24.955 12.552 -63.761 1.00 32.78 172 GLU A O 1
ATOM 1393 N N . GLU A 1 173 ? -25.499 14.085 -62.315 1.00 30.61 173 GLU A N 1
ATOM 1394 C CA . GLU A 1 173 ? -25.503 15.259 -61.413 1.00 30.61 173 GLU A CA 1
ATOM 1395 C C . GLU A 1 173 ? -26.313 14.823 -60.143 1.00 30.61 173 GLU A C 1
ATOM 1397 O O . GLU A 1 173 ? -27.190 13.973 -60.278 1.00 30.61 173 GLU A O 1
ATOM 1402 N N . VAL A 1 174 ? -26.073 15.440 -58.963 1.00 34.75 174 VAL A N 1
ATOM 1403 C CA . VAL A 1 174 ? -26.966 15.551 -57.753 1.00 34.75 174 VAL A CA 1
ATOM 1404 C C . VAL A 1 174 ? -27.248 14.229 -56.964 1.00 34.75 174 VAL A C 1
ATOM 1406 O O . VAL A 1 174 ? -27.400 13.171 -57.548 1.00 34.75 174 VAL A O 1
ATOM 1409 N N . ASP A 1 175 ? -27.275 14.103 -55.624 1.00 31.00 175 ASP A N 1
ATOM 1410 C CA . ASP A 1 175 ? -27.787 14.942 -54.526 1.00 31.00 175 ASP A CA 1
ATOM 1411 C C . ASP A 1 175 ? -27.284 14.447 -53.138 1.00 31.00 175 ASP A C 1
ATOM 1413 O O . ASP A 1 175 ? -26.944 13.272 -52.991 1.00 31.00 175 ASP A O 1
ATOM 1417 N N . GLY A 1 176 ? -27.369 15.293 -52.098 1.00 30.61 176 GLY A N 1
ATOM 1418 C CA . GLY A 1 176 ? -27.611 14.837 -50.711 1.00 30.61 176 GLY A CA 1
ATOM 1419 C C . GLY A 1 176 ? -26.486 14.942 -49.661 1.00 30.61 176 GLY A C 1
ATOM 1420 O O . GLY A 1 176 ? -25.791 13.973 -49.372 1.00 30.61 176 GLY A O 1
ATOM 1421 N N . ALA A 1 177 ? -26.398 16.103 -49.002 1.00 35.94 177 ALA A N 1
ATOM 1422 C CA . ALA A 1 177 ? -25.752 16.355 -47.693 1.00 35.94 177 ALA A CA 1
ATOM 1423 C C . ALA A 1 177 ? -26.584 15.731 -46.513 1.00 35.94 177 ALA A C 1
ATOM 1425 O O . ALA A 1 177 ? -27.630 15.154 -46.821 1.00 35.94 177 ALA A O 1
ATOM 1426 N N . PRO A 1 178 ? -26.267 15.867 -45.187 1.00 46.56 178 PRO A N 1
ATOM 1427 C CA . PRO A 1 178 ? -25.312 16.797 -44.561 1.00 46.56 178 PRO A CA 1
ATOM 1428 C C . PRO A 1 178 ? -24.531 16.340 -43.290 1.00 46.56 178 PRO A C 1
ATOM 1430 O O . PRO A 1 178 ? -24.767 15.296 -42.692 1.00 46.56 178 PRO A O 1
ATOM 1433 N N . ASP A 1 179 ? -23.626 17.244 -42.893 1.00 31.11 179 ASP A N 1
ATOM 1434 C CA . ASP A 1 179 ? -23.213 17.661 -41.539 1.00 31.11 179 ASP A CA 1
ATOM 1435 C C . ASP A 1 179 ? -22.664 16.670 -40.497 1.00 31.11 179 ASP A C 1
ATOM 1437 O O . ASP A 1 179 ? -23.373 15.872 -39.891 1.00 31.11 179 ASP A O 1
ATOM 1441 N N . SER A 1 180 ? -21.422 16.920 -40.064 1.00 32.56 180 SER A N 1
ATOM 1442 C CA . SER A 1 180 ? -21.200 17.743 -38.855 1.00 32.56 180 SER A CA 1
ATOM 1443 C C . SER A 1 180 ? -19.705 17.962 -38.581 1.00 32.56 180 SER A C 1
ATOM 1445 O O . SER A 1 180 ? -18.943 17.042 -38.295 1.00 32.56 180 SER A O 1
ATOM 1447 N N . ASN A 1 181 ? -19.295 19.226 -38.644 1.00 39.19 181 ASN A N 1
ATOM 1448 C CA . ASN A 1 181 ? -18.044 19.734 -38.083 1.00 39.19 181 ASN A CA 1
ATOM 1449 C C . ASN A 1 181 ? -18.324 20.262 -36.662 1.00 39.19 181 ASN A C 1
ATOM 1451 O O . ASN A 1 181 ? -19.423 20.767 -36.420 1.00 39.19 181 ASN A O 1
ATOM 1455 N N . PRO A 1 182 ? -17.335 20.283 -35.755 1.00 43.19 182 PRO A N 1
ATOM 1456 C CA . PRO A 1 182 ? -17.227 21.448 -34.888 1.00 43.19 182 PRO A CA 1
ATOM 1457 C C . PRO A 1 182 ? -15.853 22.110 -34.959 1.00 43.19 182 PRO A C 1
ATOM 1459 O O . PRO A 1 182 ? -14.794 21.494 -34.862 1.00 43.19 182 PRO A O 1
ATOM 1462 N N . GLN A 1 183 ? -15.944 23.430 -35.088 1.00 35.19 183 GLN A N 1
ATOM 1463 C CA . GLN A 1 183 ? -14.882 24.417 -35.089 1.00 35.19 183 GLN A CA 1
ATOM 1464 C C . GLN A 1 183 ? -13.986 24.389 -33.849 1.00 35.19 183 GLN A C 1
ATOM 1466 O O . GLN A 1 183 ? -14.421 24.336 -32.702 1.00 35.19 183 GLN A O 1
ATOM 1471 N N . HIS A 1 184 ? -12.717 24.611 -34.158 1.00 37.69 184 HIS A N 1
ATOM 1472 C CA . HIS A 1 184 ? -11.670 25.183 -33.332 1.00 37.69 184 HIS A CA 1
ATOM 1473 C C . HIS A 1 184 ? -12.075 26.584 -32.812 1.00 37.69 184 HIS A C 1
ATOM 1475 O O . HIS A 1 184 ? -12.340 27.479 -33.617 1.00 37.69 184 HIS A O 1
ATOM 1481 N N . GLN A 1 185 ? -12.057 26.809 -31.494 1.00 37.44 185 GLN A N 1
ATOM 1482 C CA . GLN A 1 185 ? -11.911 28.145 -30.898 1.00 37.44 185 GLN A CA 1
ATOM 1483 C C . GLN A 1 185 ? -10.948 28.103 -29.708 1.00 37.44 185 GLN A C 1
ATOM 1485 O O . GLN A 1 185 ? -10.965 27.194 -28.882 1.00 37.44 185 GLN A O 1
ATOM 1490 N N . LEU A 1 186 ? -10.069 29.102 -29.699 1.00 36.91 186 LEU A N 1
ATOM 1491 C CA . LEU A 1 186 ? -8.940 29.313 -28.805 1.00 36.91 186 LEU A CA 1
ATOM 1492 C C . LEU A 1 186 ? -9.331 30.113 -27.549 1.00 36.91 186 LEU A C 1
ATOM 1494 O O . LEU A 1 186 ? -10.117 31.051 -27.626 1.00 36.91 186 LEU A O 1
ATOM 1498 N N . ASN A 1 187 ? -8.562 29.840 -26.490 1.00 34.88 187 ASN A N 1
ATOM 1499 C CA . ASN A 1 187 ? -8.066 30.746 -25.442 1.00 34.88 187 ASN A CA 1
ATOM 1500 C C . ASN A 1 187 ? -8.890 31.028 -24.168 1.00 34.88 187 ASN A C 1
ATOM 1502 O O . ASN A 1 187 ? -10.034 31.463 -24.204 1.00 34.88 187 ASN A O 1
ATOM 1506 N N . GLY A 1 188 ? -8.199 30.911 -23.024 1.00 33.53 188 GLY A N 1
ATOM 1507 C CA . GLY A 1 188 ? -8.637 31.394 -21.711 1.00 33.53 188 GLY A CA 1
ATOM 15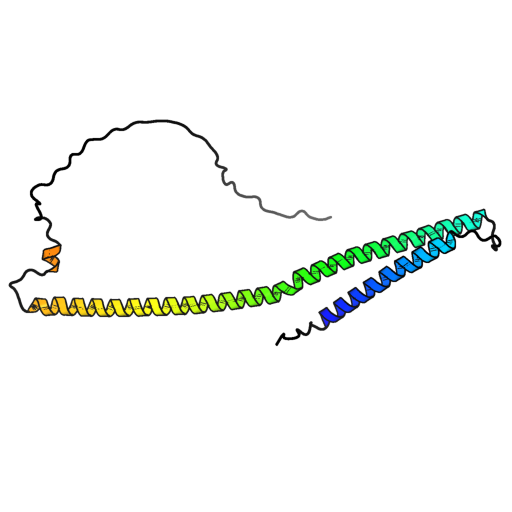08 C C . GLY A 1 188 ? -7.608 31.108 -20.611 1.00 33.53 188 GLY A C 1
ATOM 1509 O O . GLY A 1 188 ? -7.621 30.041 -20.008 1.00 33.53 188 GLY A O 1
ATOM 1510 N N . HIS A 1 189 ? -6.699 32.059 -20.389 1.00 35.19 189 HIS A N 1
ATOM 1511 C CA . HIS A 1 189 ? -5.630 32.055 -19.384 1.00 35.19 189 HIS A CA 1
ATOM 1512 C C . HIS A 1 189 ? -6.148 32.198 -17.940 1.00 35.19 189 HIS A C 1
ATOM 1514 O O . HIS A 1 189 ? -7.051 32.987 -17.669 1.00 35.19 189 HIS A O 1
ATOM 1520 N N . SER A 1 190 ? -5.477 31.517 -17.008 1.00 34.88 190 SER A N 1
ATOM 1521 C CA . SER A 1 190 ? -5.524 31.741 -15.559 1.00 34.88 190 SER A CA 1
ATOM 1522 C C . SER A 1 190 ? -4.790 33.021 -15.143 1.00 34.88 190 SER A C 1
ATOM 1524 O O . SER A 1 190 ? -3.632 33.185 -15.519 1.00 34.88 190 SER A O 1
ATOM 1526 N N . THR A 1 191 ? -5.373 33.823 -14.245 1.00 38.62 191 THR A N 1
ATOM 1527 C CA . THR A 1 191 ? -4.616 34.616 -13.256 1.00 38.62 191 THR A CA 1
ATOM 1528 C C . THR A 1 191 ? -5.371 34.715 -11.931 1.00 38.62 191 THR A C 1
ATOM 1530 O O . THR A 1 191 ? -6.595 34.796 -11.898 1.00 38.62 191 THR A O 1
ATOM 1533 N N . ALA A 1 192 ? -4.584 34.661 -10.860 1.00 39.88 192 ALA A N 1
ATOM 1534 C CA . ALA A 1 192 ? -4.930 34.483 -9.458 1.00 39.88 192 ALA A CA 1
ATOM 1535 C C . ALA A 1 192 ? -5.817 35.579 -8.842 1.00 39.88 192 ALA A C 1
ATOM 1537 O O . ALA A 1 192 ? -5.746 36.744 -9.223 1.00 39.88 192 ALA A O 1
ATOM 1538 N N . SER A 1 193 ? -6.577 35.194 -7.815 1.00 41.81 193 SER A N 1
ATOM 1539 C CA . SER A 1 193 ? -7.226 36.107 -6.873 1.00 41.81 193 SER A CA 1
ATOM 1540 C C . SER A 1 193 ? -6.623 35.923 -5.481 1.00 41.81 193 SER A C 1
ATOM 1542 O O . SER A 1 193 ? -6.419 34.796 -5.022 1.00 41.81 193 SER A O 1
ATOM 1544 N N . GLU A 1 194 ? -6.307 37.060 -4.867 1.00 45.69 194 GLU A N 1
ATOM 1545 C CA . GLU A 1 194 ? -5.773 37.257 -3.522 1.00 45.69 194 GLU A CA 1
ATOM 1546 C C . GLU A 1 194 ? -6.611 36.601 -2.417 1.00 45.69 194 GLU A C 1
ATOM 1548 O O . GLU A 1 194 ? -7.812 36.360 -2.543 1.00 45.69 194 GLU A O 1
ATOM 1553 N N . LYS A 1 195 ? -5.940 36.352 -1.295 1.00 50.97 195 LYS A N 1
ATOM 1554 C CA . LYS A 1 195 ? -6.499 35.908 -0.019 1.00 50.97 195 LYS A CA 1
ATOM 1555 C C . LYS A 1 195 ? -5.954 36.843 1.072 1.00 50.97 195 LYS A C 1
ATOM 1557 O O . LYS A 1 195 ? -4.856 37.367 0.895 1.00 50.97 195 LYS A O 1
ATOM 1562 N N . PRO A 1 196 ? -6.547 36.771 2.265 1.00 62.16 196 PRO A N 1
ATOM 1563 C CA . PRO A 1 196 ? -7.626 37.607 2.780 1.00 62.16 196 PRO A CA 1
ATOM 1564 C C . PRO A 1 196 ? -7.151 38.897 3.475 1.00 62.16 196 PRO A C 1
ATOM 1566 O O . PRO A 1 196 ? -5.978 38.956 3.906 1.00 62.16 196 PRO A O 1
#

Sequence (196 aa):
MASQRVLPQSKETLLQNYNKRLKDDIKSILDNFTEIIKTAKIEEETQVSRPTQAEQDHYEMHVRAANIVRAGESLMKLVSDLKQFLILNDFPSVNDAISLQNQQLRSLQDECDKKLTALRDEIAIDLYELEEEYYSSSLWDTSDVPLCEAFRRPDTWTSPDSSCSSPSEEREEVDGAPDSNPQHQLNGHSTASEKP

pLDDT: mean 75.81, std 24.86, range [28.52, 98.75]